Protein AF-B9XGR7-F1 (afdb_monomer_lite)

Structure (mmCIF, N/CA/C/O backbone):
data_AF-B9XGR7-F1
#
_entry.id   AF-B9XGR7-F1
#
loop_
_atom_site.group_PDB
_atom_site.id
_atom_site.type_symbol
_atom_site.label_atom_id
_atom_site.label_alt_id
_atom_site.label_comp_id
_atom_site.label_asym_id
_atom_site.label_entity_id
_atom_site.label_seq_id
_atom_site.pdbx_PDB_ins_code
_atom_site.Cartn_x
_atom_site.Cartn_y
_atom_site.Cartn_z
_atom_site.occupancy
_atom_site.B_iso_or_equiv
_atom_site.auth_seq_id
_atom_site.auth_comp_id
_atom_site.auth_asym_id
_atom_site.auth_atom_id
_atom_site.pdbx_PDB_model_num
ATOM 1 N N . MET A 1 1 ? 55.083 -79.638 -47.473 1.00 39.09 1 MET A N 1
ATOM 2 C CA . MET A 1 1 ? 56.146 -79.416 -46.470 1.00 39.09 1 MET A CA 1
ATOM 3 C C . MET A 1 1 ? 55.896 -78.074 -45.797 1.00 39.09 1 MET A C 1
ATOM 5 O O . MET A 1 1 ? 55.573 -77.135 -46.507 1.00 39.09 1 MET A O 1
ATOM 9 N N . ALA A 1 2 ? 56.057 -78.051 -44.471 1.00 40.41 2 ALA A N 1
ATOM 10 C CA . ALA A 1 2 ? 56.193 -76.898 -43.571 1.00 40.41 2 ALA A CA 1
ATOM 11 C C . ALA A 1 2 ? 54.986 -75.955 -43.343 1.00 40.41 2 ALA A C 1
ATOM 13 O O . ALA A 1 2 ? 54.809 -74.946 -44.017 1.00 40.41 2 ALA A O 1
ATOM 14 N N . SER A 1 3 ? 54.234 -76.262 -42.279 1.00 45.00 3 SER A N 1
ATOM 15 C CA . SER A 1 3 ? 53.589 -75.290 -41.372 1.00 45.00 3 SER A CA 1
ATOM 16 C C . SER A 1 3 ? 54.662 -74.476 -40.608 1.00 45.00 3 SER A C 1
ATOM 18 O O . SER A 1 3 ? 55.824 -74.898 -40.628 1.00 45.00 3 SER A O 1
ATOM 20 N N . PRO A 1 4 ? 54.327 -73.392 -39.864 1.00 53.34 4 PRO A N 1
ATOM 21 C CA . PRO A 1 4 ? 53.862 -73.601 -38.480 1.00 53.34 4 PRO A CA 1
ATOM 22 C C . PRO A 1 4 ? 52.916 -72.538 -37.851 1.00 53.34 4 PRO A C 1
ATOM 24 O O . PRO A 1 4 ? 52.943 -71.364 -38.191 1.00 53.34 4 PRO A O 1
ATOM 27 N N . PHE A 1 5 ? 52.188 -73.015 -36.826 1.00 40.53 5 PHE A N 1
ATOM 28 C CA . PHE A 1 5 ? 51.846 -72.366 -35.538 1.00 40.53 5 PHE A CA 1
ATOM 29 C C . PHE A 1 5 ? 50.818 -71.212 -35.516 1.00 40.53 5 PHE A C 1
ATOM 31 O O . PHE A 1 5 ? 51.057 -70.124 -36.014 1.00 40.53 5 PHE A O 1
ATOM 38 N N . LEU A 1 6 ? 49.589 -71.463 -35.036 1.00 41.00 6 LEU A N 1
ATOM 39 C CA . LEU A 1 6 ? 49.111 -71.494 -33.628 1.00 41.00 6 LEU A CA 1
ATOM 40 C C . LEU A 1 6 ? 48.742 -70.103 -33.080 1.00 41.00 6 LEU A C 1
ATOM 42 O O . LEU A 1 6 ? 49.620 -69.315 -32.757 1.00 41.00 6 LEU A O 1
ATOM 46 N N . LEU A 1 7 ? 47.440 -69.861 -32.878 1.00 40.22 7 LEU A N 1
ATOM 47 C CA . LEU A 1 7 ? 46.824 -69.694 -31.549 1.00 40.22 7 LEU A CA 1
ATOM 48 C C . LEU A 1 7 ? 45.314 -69.430 -31.688 1.00 40.22 7 LEU A C 1
ATOM 50 O O . LEU A 1 7 ? 44.873 -68.505 -32.363 1.00 40.22 7 LEU A O 1
ATOM 54 N N . ALA A 1 8 ? 44.527 -70.269 -31.022 1.00 43.78 8 ALA A N 1
ATOM 55 C CA . ALA A 1 8 ? 43.124 -70.032 -30.716 1.00 43.78 8 ALA A CA 1
ATOM 56 C C . ALA A 1 8 ? 43.006 -69.028 -29.557 1.00 43.78 8 ALA A C 1
ATOM 58 O O . ALA A 1 8 ? 43.778 -69.169 -28.613 1.00 43.78 8 ALA A O 1
ATOM 59 N N . ASN A 1 9 ? 42.049 -68.086 -29.592 1.00 46.31 9 ASN A N 1
ATOM 60 C CA . ASN A 1 9 ? 41.043 -67.847 -28.530 1.00 46.31 9 ASN A CA 1
ATOM 61 C C . ASN A 1 9 ? 40.060 -66.699 -28.905 1.00 46.31 9 ASN A C 1
ATOM 63 O O . ASN A 1 9 ? 40.242 -66.097 -29.962 1.00 46.31 9 ASN A O 1
ATOM 67 N N . PRO A 1 10 ? 38.967 -66.429 -28.152 1.00 51.94 10 PRO A N 1
ATOM 68 C CA . PRO A 1 10 ? 37.614 -66.448 -28.697 1.00 51.94 10 PRO A CA 1
ATOM 69 C C . PRO A 1 10 ? 36.898 -65.098 -28.483 1.00 51.94 10 PRO A C 1
ATOM 71 O O . PRO A 1 10 ? 37.441 -64.154 -27.919 1.00 51.94 10 PRO A O 1
ATOM 74 N N . GLY A 1 11 ? 35.630 -65.007 -28.877 1.00 44.56 11 GLY A N 1
ATOM 75 C CA . GLY A 1 11 ? 34.770 -63.914 -28.420 1.00 44.56 11 GLY A CA 1
ATOM 76 C C . GLY A 1 11 ? 34.947 -62.621 -29.208 1.00 44.56 11 GLY A C 1
ATOM 77 O O . GLY A 1 11 ? 35.417 -61.610 -28.693 1.00 44.56 11 GLY A O 1
ATOM 78 N N . GLY A 1 12 ? 34.462 -62.627 -30.450 1.00 41.44 12 GLY A N 1
ATOM 79 C CA . GLY A 1 12 ? 34.038 -61.393 -31.097 1.00 41.44 12 GLY A CA 1
ATOM 80 C C . GLY A 1 12 ? 32.864 -60.802 -30.316 1.00 41.44 12 GLY A C 1
ATOM 81 O O . GLY A 1 12 ? 31.710 -61.108 -30.603 1.00 41.44 12 GLY A O 1
ATOM 82 N N . PHE A 1 13 ? 33.156 -59.976 -29.311 1.00 46.62 13 PHE A N 1
ATOM 83 C CA . PHE A 1 13 ? 32.198 -59.019 -28.778 1.00 46.62 13 PHE A CA 1
ATOM 84 C C . PHE A 1 13 ? 31.836 -58.081 -29.926 1.00 46.62 13 PHE A C 1
ATOM 86 O O . PHE A 1 13 ? 32.610 -57.201 -30.304 1.00 46.62 13 PHE A O 1
ATOM 93 N N . GLY A 1 14 ? 30.659 -58.302 -30.508 1.00 43.44 14 GLY A N 1
ATOM 94 C CA . GLY A 1 14 ? 30.020 -57.320 -31.362 1.00 43.44 14 GLY A CA 1
ATOM 95 C C . GLY A 1 14 ? 29.877 -56.032 -30.564 1.00 43.44 14 GLY A C 1
ATOM 96 O O . GLY A 1 14 ? 29.046 -55.934 -29.664 1.00 43.44 14 GLY A O 1
ATOM 97 N N . ILE A 1 15 ? 30.712 -55.050 -30.883 1.00 51.91 15 ILE A N 1
ATOM 98 C CA . ILE A 1 15 ? 30.483 -53.653 -30.541 1.00 51.91 15 ILE A CA 1
ATOM 99 C C . ILE A 1 15 ? 29.164 -53.281 -31.213 1.00 51.91 15 ILE A C 1
ATOM 101 O O . ILE A 1 15 ? 29.122 -52.979 -32.402 1.00 51.91 15 ILE A O 1
ATOM 105 N N . VAL A 1 16 ? 28.067 -53.383 -30.461 1.00 51.12 16 VAL A N 1
ATOM 106 C CA . VAL A 1 16 ? 26.786 -52.783 -30.825 1.00 51.12 16 VAL A CA 1
ATOM 107 C C . VAL A 1 16 ? 27.080 -51.296 -30.993 1.00 51.12 16 VAL A C 1
ATOM 109 O O . VAL A 1 16 ? 27.435 -50.651 -30.001 1.00 51.12 16 VAL A O 1
ATOM 112 N N . PRO A 1 17 ? 26.985 -50.714 -32.201 1.00 45.72 17 PRO A N 1
ATOM 113 C CA . PRO A 1 17 ? 27.062 -49.275 -32.301 1.00 45.72 17 PRO A CA 1
ATOM 114 C C . PRO A 1 17 ? 25.847 -48.746 -31.544 1.00 45.72 17 PRO A C 1
ATOM 116 O O . PRO A 1 17 ? 24.702 -48.973 -31.946 1.00 45.72 17 PRO A O 1
ATOM 119 N N . LEU A 1 18 ? 26.091 -48.066 -30.421 1.00 47.09 18 LEU A N 1
ATOM 120 C CA . LEU A 1 18 ? 25.118 -47.164 -29.826 1.00 47.09 18 LEU A CA 1
ATOM 121 C C . LEU A 1 18 ? 24.782 -46.158 -30.919 1.00 47.09 18 LEU A C 1
ATOM 123 O O . LEU A 1 18 ? 25.508 -45.196 -31.158 1.00 47.09 18 LEU A O 1
ATOM 127 N N . LYS A 1 19 ? 23.695 -46.450 -31.634 1.00 44.38 19 LYS A N 1
ATOM 128 C CA . LYS A 1 19 ? 23.042 -45.562 -32.576 1.00 44.38 19 LYS A CA 1
ATOM 129 C C . LYS A 1 19 ? 22.582 -44.381 -31.737 1.00 44.38 19 LYS A C 1
ATOM 131 O O . LYS A 1 19 ? 21.474 -44.374 -31.207 1.00 44.38 19 LYS A O 1
ATOM 136 N N . THR A 1 20 ? 23.467 -43.408 -31.554 1.00 57.38 20 THR A N 1
ATOM 137 C CA . THR A 1 20 ? 23.119 -42.083 -31.070 1.00 57.38 20 THR A CA 1
ATOM 138 C C . THR A 1 20 ? 22.183 -41.522 -32.123 1.00 57.38 20 THR A C 1
ATOM 140 O O . THR A 1 20 ? 22.591 -40.996 -33.154 1.00 57.38 20 THR A O 1
ATOM 143 N N . GLY A 1 21 ? 20.890 -41.771 -31.910 1.00 54.69 21 GLY A N 1
ATOM 144 C CA . GLY A 1 21 ? 19.801 -41.280 -32.728 1.00 54.69 21 GLY A CA 1
ATOM 145 C C . GLY A 1 21 ? 19.797 -39.766 -32.649 1.00 54.69 21 GLY A C 1
ATOM 146 O O . GLY A 1 21 ? 19.067 -39.178 -31.853 1.00 54.69 21 GLY A O 1
ATOM 147 N N . MET A 1 22 ? 20.648 -39.138 -33.458 1.00 53.62 22 MET A N 1
ATOM 148 C CA . MET A 1 22 ? 20.582 -37.726 -33.762 1.00 53.62 22 MET A CA 1
ATOM 149 C C . MET A 1 22 ? 19.220 -37.491 -34.401 1.00 53.62 22 MET A C 1
ATOM 151 O O . MET A 1 22 ? 18.966 -37.829 -35.557 1.00 53.62 22 MET A O 1
ATOM 155 N N . LYS A 1 23 ? 18.317 -36.981 -33.562 1.00 57.12 23 LYS A N 1
ATOM 156 C CA . LYS A 1 23 ? 16.977 -36.530 -33.911 1.00 57.12 23 LYS A CA 1
ATOM 157 C C . LYS A 1 23 ? 17.094 -35.670 -35.167 1.00 57.12 23 LYS A C 1
ATOM 159 O O . LYS A 1 23 ? 17.926 -34.767 -35.212 1.00 57.12 23 LYS A O 1
ATOM 164 N N . SER A 1 24 ? 16.295 -35.995 -36.185 1.00 64.81 24 SER A N 1
ATOM 165 C CA . SER A 1 24 ? 16.299 -35.300 -37.478 1.00 64.81 24 SER A CA 1
ATOM 166 C C . SER A 1 24 ? 16.355 -33.770 -37.297 1.00 64.81 24 SER A C 1
ATOM 168 O O . SER A 1 24 ? 15.757 -33.255 -36.348 1.00 64.81 24 SER A O 1
ATOM 170 N N . PRO A 1 25 ? 17.008 -33.008 -38.193 1.00 68.75 25 PRO A N 1
ATOM 171 C CA . PRO A 1 25 ? 17.104 -31.544 -38.075 1.00 68.75 25 PRO A CA 1
ATOM 172 C C . PRO A 1 25 ? 15.725 -30.860 -37.975 1.00 68.75 25 PRO A C 1
ATOM 174 O O . PRO A 1 25 ? 15.585 -29.784 -37.394 1.00 68.75 25 PRO A O 1
ATOM 177 N N . ARG A 1 26 ? 14.675 -31.533 -38.461 1.00 75.12 26 ARG A N 1
ATOM 178 C CA . ARG A 1 26 ? 13.265 -31.146 -38.312 1.00 75.12 26 ARG A CA 1
ATOM 179 C C . ARG A 1 26 ? 12.769 -31.234 -36.862 1.00 75.12 26 ARG A C 1
ATOM 181 O O . ARG A 1 26 ? 12.059 -30.354 -36.402 1.00 75.12 26 ARG A O 1
ATOM 188 N N . ALA A 1 27 ? 13.170 -32.256 -36.111 1.00 77.06 27 ALA A N 1
ATOM 189 C CA . ALA A 1 27 ? 12.809 -32.385 -34.699 1.00 77.06 27 ALA A CA 1
ATOM 190 C C . ALA A 1 27 ? 13.500 -31.326 -33.821 1.00 77.06 27 ALA A C 1
ATOM 192 O O . ALA A 1 27 ? 12.898 -30.829 -32.872 1.00 77.06 27 ALA A O 1
ATOM 193 N N . ILE A 1 28 ? 14.743 -30.953 -34.152 1.00 83.94 28 ILE A N 1
ATOM 194 C CA . ILE A 1 28 ? 15.483 -29.898 -33.441 1.00 83.94 28 ILE A CA 1
ATOM 195 C C . ILE A 1 28 ? 14.852 -28.527 -33.707 1.00 83.94 28 ILE A C 1
ATOM 197 O O . ILE A 1 28 ? 14.631 -27.765 -32.770 1.00 83.94 28 ILE A O 1
ATOM 201 N N . THR A 1 29 ? 14.512 -28.232 -34.965 1.00 87.06 29 THR A N 1
ATOM 202 C CA . THR A 1 29 ? 13.844 -26.972 -35.333 1.00 87.06 29 THR A CA 1
ATOM 203 C C . THR A 1 29 ? 12.481 -26.847 -34.665 1.00 87.06 29 THR A C 1
ATOM 205 O O . THR A 1 29 ? 12.251 -25.844 -34.002 1.00 87.06 29 THR A O 1
ATOM 208 N N . ILE A 1 30 ? 11.635 -27.884 -34.713 1.00 90.06 30 ILE A N 1
ATOM 209 C CA . ILE A 1 30 ? 10.332 -27.886 -34.023 1.00 90.06 30 ILE A CA 1
ATOM 210 C C . ILE A 1 30 ? 10.498 -27.636 -32.516 1.00 90.06 30 ILE A C 1
ATOM 212 O O . ILE A 1 30 ? 9.799 -26.795 -31.953 1.00 90.06 30 ILE A O 1
ATOM 216 N N . ALA A 1 31 ? 11.442 -28.315 -31.854 1.00 88.56 31 ALA A N 1
ATOM 217 C CA . ALA A 1 31 ? 11.687 -28.117 -30.425 1.00 88.56 31 ALA A CA 1
ATOM 218 C C . ALA A 1 31 ? 12.157 -26.687 -30.102 1.00 88.56 31 ALA A C 1
ATOM 220 O O . ALA A 1 31 ? 11.676 -26.085 -29.144 1.00 88.56 31 ALA A O 1
ATOM 221 N N . ALA A 1 32 ? 13.050 -26.118 -30.917 1.00 90.00 32 ALA A N 1
ATOM 222 C CA . ALA A 1 32 ? 13.515 -24.743 -30.755 1.00 90.00 32 ALA A CA 1
ATOM 223 C C . ALA A 1 32 ? 12.384 -23.723 -30.966 1.00 90.00 32 ALA A C 1
ATOM 225 O O . ALA A 1 32 ? 12.271 -22.772 -30.196 1.00 90.00 32 ALA A O 1
ATOM 226 N N . THR A 1 33 ? 11.510 -23.936 -31.956 1.00 92.62 33 THR A N 1
ATOM 227 C CA . THR A 1 33 ? 10.349 -23.066 -32.193 1.00 92.62 33 THR A CA 1
ATOM 228 C C . THR A 1 33 ? 9.353 -23.141 -31.041 1.00 92.62 33 THR A C 1
ATOM 230 O O . THR A 1 33 ? 8.857 -22.107 -30.611 1.00 92.62 33 THR A O 1
ATOM 233 N N . LEU A 1 34 ? 9.091 -24.331 -30.492 1.00 94.50 34 LEU A N 1
ATOM 234 C CA . LEU A 1 34 ? 8.207 -24.491 -29.333 1.00 94.50 34 LEU A CA 1
ATOM 235 C C . LEU A 1 34 ? 8.785 -23.846 -28.069 1.00 94.50 34 LEU A C 1
ATOM 237 O O . LEU A 1 34 ? 8.045 -23.210 -27.325 1.00 94.50 34 LEU A O 1
ATOM 241 N N . LEU A 1 35 ? 10.098 -23.949 -27.843 1.00 93.38 35 LEU A N 1
ATOM 242 C CA . LEU A 1 35 ? 10.768 -23.243 -26.746 1.00 93.38 35 LEU A CA 1
ATOM 243 C C . LEU A 1 35 ? 10.718 -21.727 -26.935 1.00 93.38 35 LEU A C 1
ATOM 245 O O . LEU A 1 35 ? 10.438 -21.011 -25.979 1.00 93.38 35 LEU A O 1
ATOM 249 N N . PHE A 1 36 ? 10.944 -21.236 -28.155 1.00 94.12 36 PHE A N 1
ATOM 250 C CA . PHE A 1 36 ? 10.843 -19.814 -28.466 1.00 94.12 36 PHE A CA 1
ATOM 251 C C . PHE A 1 36 ? 9.414 -19.302 -28.288 1.00 94.12 36 PHE A C 1
ATOM 253 O O . PHE A 1 36 ? 9.220 -18.297 -27.621 1.00 94.12 36 PHE A O 1
ATOM 260 N N . LEU A 1 37 ? 8.409 -20.003 -28.817 1.00 93.88 37 LEU A N 1
ATOM 261 C CA . LEU A 1 37 ? 6.999 -19.654 -28.642 1.00 93.88 37 LEU A CA 1
ATOM 262 C C . LEU A 1 37 ? 6.581 -19.732 -27.175 1.00 93.88 37 LEU A C 1
ATOM 264 O O . LEU A 1 37 ? 5.871 -18.850 -26.714 1.00 93.88 37 LEU A O 1
ATOM 268 N N . GLY A 1 38 ? 7.053 -20.730 -26.427 1.00 89.12 38 GLY A N 1
ATOM 269 C CA . GLY A 1 38 ? 6.828 -20.833 -24.987 1.00 89.12 38 GLY A CA 1
ATOM 270 C C . GLY A 1 38 ? 7.460 -19.670 -24.224 1.00 89.12 38 GLY A C 1
ATOM 271 O O . GLY A 1 38 ? 6.801 -19.054 -23.394 1.00 89.12 38 GLY A O 1
ATOM 272 N N . PHE A 1 39 ? 8.703 -19.310 -24.547 1.00 84.94 39 PHE A N 1
ATOM 273 C CA . PHE A 1 39 ? 9.397 -18.155 -23.975 1.00 84.94 39 PHE A CA 1
ATOM 274 C C . PHE A 1 39 ? 8.735 -16.827 -24.363 1.00 84.94 39 PHE A C 1
ATOM 276 O O . PHE A 1 39 ? 8.602 -15.940 -23.528 1.00 84.94 39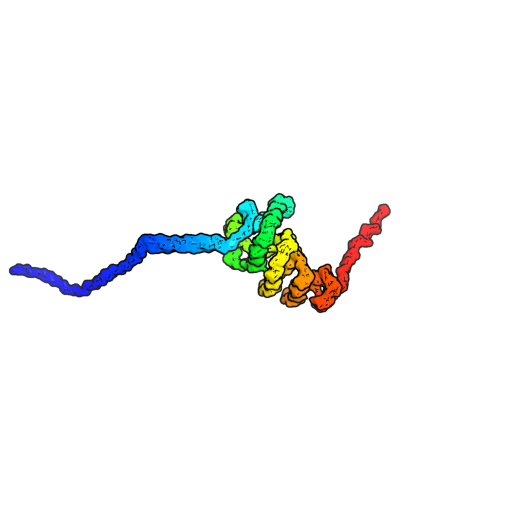 PHE A O 1
ATOM 283 N N . PHE A 1 40 ? 8.288 -16.692 -25.609 1.00 83.00 40 PHE A N 1
ATOM 284 C CA . PHE A 1 40 ? 7.656 -15.492 -26.148 1.00 83.00 40 PHE A CA 1
ATOM 285 C C . PHE A 1 40 ? 6.240 -15.303 -25.599 1.00 83.00 40 PHE A C 1
ATOM 287 O O . PHE A 1 40 ? 5.899 -14.217 -25.141 1.00 83.00 40 PHE A O 1
ATOM 294 N N . ALA A 1 41 ? 5.444 -16.374 -25.551 1.00 79.81 41 ALA A N 1
ATOM 295 C CA . ALA A 1 41 ? 4.156 -16.388 -24.872 1.00 79.81 41 ALA A CA 1
ATOM 296 C C . ALA A 1 41 ? 4.346 -16.043 -23.396 1.00 79.81 41 ALA A C 1
ATOM 298 O O . ALA A 1 41 ? 3.709 -15.117 -22.916 1.00 79.81 41 ALA A O 1
ATOM 299 N N . PHE A 1 42 ? 5.298 -16.684 -22.711 1.00 74.69 42 PHE A N 1
ATOM 300 C CA . PHE A 1 42 ? 5.646 -16.355 -21.333 1.00 74.69 42 PHE A CA 1
ATOM 301 C C . PHE A 1 42 ? 6.027 -14.880 -21.164 1.00 74.69 42 PHE A C 1
ATOM 303 O O . PHE A 1 42 ? 5.537 -14.241 -20.239 1.00 74.69 42 PHE A O 1
ATOM 310 N N . TYR A 1 43 ? 6.840 -14.325 -22.066 1.00 74.12 43 TYR A N 1
ATOM 311 C CA . TYR A 1 43 ? 7.263 -12.924 -22.058 1.00 74.12 43 TYR A CA 1
ATOM 312 C C . TYR A 1 43 ? 6.092 -11.944 -22.242 1.00 74.12 43 TYR A C 1
ATOM 314 O O . TYR A 1 43 ? 6.051 -10.926 -21.556 1.00 74.12 43 TYR A O 1
ATOM 322 N N . ILE A 1 44 ? 5.123 -12.259 -23.110 1.00 70.12 44 ILE A N 1
ATOM 323 C CA . ILE A 1 44 ? 3.938 -11.419 -23.365 1.00 70.12 44 ILE A CA 1
ATOM 324 C C . ILE A 1 44 ? 2.878 -11.581 -22.269 1.00 70.12 44 ILE A C 1
ATOM 326 O O . ILE A 1 44 ? 2.218 -10.615 -21.903 1.00 70.12 44 ILE A O 1
ATOM 330 N N . THR A 1 45 ? 2.709 -12.786 -21.721 1.00 60.72 45 THR A N 1
ATOM 331 C CA . THR A 1 45 ? 1.735 -13.049 -20.651 1.00 60.72 45 THR A CA 1
ATOM 332 C C . THR A 1 45 ? 2.255 -12.670 -19.269 1.00 60.72 45 THR A C 1
ATOM 334 O O . THR A 1 45 ? 1.474 -12.625 -18.318 1.00 60.72 45 THR A O 1
ATOM 337 N N . ARG A 1 46 ? 3.564 -12.409 -19.113 1.00 59.25 46 ARG A N 1
ATOM 338 C CA . ARG A 1 46 ? 4.094 -11.848 -17.868 1.00 59.25 46 ARG A CA 1
ATOM 339 C C . ARG A 1 46 ? 3.447 -10.474 -17.671 1.00 59.25 46 ARG A C 1
ATOM 341 O O . ARG A 1 46 ? 3.584 -9.634 -18.555 1.00 59.25 46 ARG A O 1
ATOM 348 N N . PRO A 1 47 ? 2.780 -10.217 -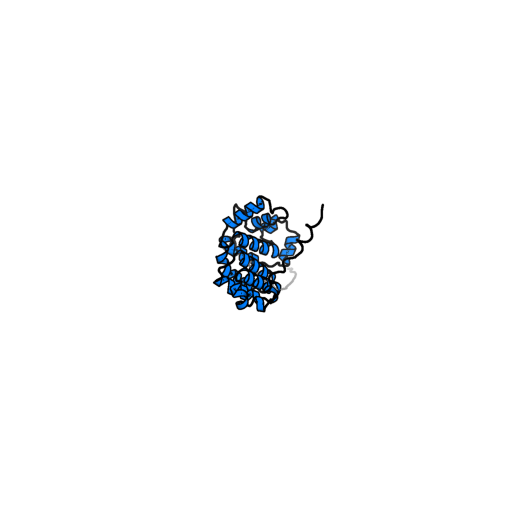16.532 1.00 56.62 47 PRO A N 1
ATOM 349 C CA . PRO A 1 47 ? 2.217 -8.905 -16.252 1.00 56.62 47 PRO A CA 1
ATOM 350 C C . PRO A 1 47 ? 3.362 -7.893 -16.216 1.00 56.62 47 PRO A C 1
ATOM 352 O O . PRO A 1 47 ? 4.137 -7.860 -15.258 1.00 56.62 47 PRO A O 1
ATOM 355 N N . GLN A 1 48 ? 3.509 -7.137 -17.303 1.00 66.94 48 GLN A N 1
ATOM 356 C CA . GLN A 1 48 ? 4.490 -6.072 -17.399 1.00 66.94 48 GLN A CA 1
ATOM 357 C C . GLN A 1 48 ? 4.082 -4.971 -16.430 1.00 66.94 48 GLN A C 1
ATOM 359 O O . GLN A 1 48 ? 2.903 -4.625 -16.325 1.00 66.94 48 GLN A O 1
ATOM 364 N N . GLU A 1 49 ? 5.058 -4.444 -15.696 1.00 80.94 49 GLU A N 1
ATOM 365 C CA . GLU A 1 49 ? 4.810 -3.274 -14.870 1.00 80.94 49 GLU A CA 1
ATOM 366 C C . GLU A 1 49 ? 4.240 -2.142 -15.729 1.00 80.94 49 GLU A C 1
ATOM 368 O O . GLU A 1 49 ? 4.755 -1.892 -16.825 1.00 80.94 49 GLU A O 1
ATOM 373 N N . PRO A 1 50 ? 3.219 -1.426 -15.231 1.00 86.06 50 PRO A N 1
ATOM 374 C CA . PRO A 1 50 ? 2.733 -0.226 -15.879 1.00 86.06 50 PRO A CA 1
ATOM 375 C C . PRO A 1 50 ? 3.891 0.730 -16.154 1.00 86.06 50 PRO A C 1
ATOM 377 O O . PRO A 1 50 ? 4.775 0.931 -15.313 1.00 86.06 50 PRO A O 1
ATOM 380 N N . SER A 1 51 ? 3.900 1.302 -17.352 1.00 87.00 51 SER A N 1
ATOM 381 C CA . SER A 1 51 ? 4.963 2.190 -17.799 1.00 87.00 51 SER A CA 1
ATOM 382 C C . SER A 1 51 ? 4.390 3.492 -18.330 1.00 87.00 51 SER A C 1
ATOM 384 O O . SER A 1 51 ? 3.282 3.546 -18.859 1.00 87.00 51 SER A O 1
ATOM 386 N N . TYR A 1 52 ? 5.166 4.557 -18.176 1.00 87.00 52 TYR A N 1
ATOM 387 C CA . TYR A 1 52 ? 4.835 5.882 -18.673 1.00 87.00 52 TYR A CA 1
ATOM 388 C C . TYR A 1 52 ? 6.096 6.526 -19.242 1.00 87.00 52 TYR A C 1
ATOM 390 O O . TYR A 1 52 ? 7.151 6.509 -18.602 1.00 87.00 52 TYR A O 1
ATOM 398 N N . LYS A 1 53 ? 6.003 7.057 -20.469 1.00 86.31 53 LYS A N 1
ATOM 399 C CA . LYS A 1 53 ? 7.133 7.629 -21.230 1.00 86.31 53 LYS A CA 1
ATOM 400 C C . LYS A 1 53 ? 8.368 6.708 -21.288 1.00 86.31 53 LYS A C 1
ATOM 402 O O . LYS A 1 53 ? 9.500 7.159 -21.138 1.00 86.31 53 LYS A O 1
ATOM 407 N N . GLY A 1 54 ? 8.143 5.405 -21.478 1.00 83.81 54 GLY A N 1
ATOM 408 C CA . GLY A 1 54 ? 9.210 4.405 -21.620 1.00 83.81 54 GLY A CA 1
ATOM 409 C C . GLY A 1 54 ? 9.934 4.032 -20.321 1.00 83.81 54 GLY A C 1
ATOM 410 O O . GLY A 1 54 ? 10.911 3.290 -20.373 1.00 83.81 54 GLY A O 1
ATOM 411 N N . ARG A 1 55 ? 9.469 4.520 -19.163 1.00 85.38 55 ARG A N 1
ATOM 412 C CA . ARG A 1 55 ? 9.964 4.123 -17.837 1.00 85.38 55 ARG A CA 1
ATOM 413 C C . ARG A 1 55 ? 8.898 3.347 -17.074 1.00 85.38 55 ARG A C 1
ATOM 415 O O . ARG A 1 55 ? 7.718 3.696 -17.147 1.00 85.38 55 ARG A O 1
ATOM 422 N N . THR A 1 56 ? 9.303 2.312 -16.341 1.00 88.81 56 THR A N 1
ATOM 423 C CA . THR A 1 56 ? 8.379 1.539 -15.497 1.00 88.81 56 THR A CA 1
ATOM 424 C C . THR A 1 56 ? 7.989 2.321 -14.247 1.00 88.81 56 THR A C 1
ATOM 426 O O . THR A 1 56 ? 8.684 3.244 -13.815 1.00 88.81 56 THR A O 1
ATOM 429 N N . MET A 1 57 ? 6.884 1.918 -13.630 1.00 87.31 57 MET A N 1
ATOM 430 C CA . MET A 1 57 ? 6.438 2.439 -12.343 1.00 87.31 57 MET A CA 1
ATOM 431 C C . MET A 1 57 ? 7.530 2.352 -11.264 1.00 87.31 57 MET A C 1
ATOM 433 O O . MET A 1 57 ? 7.765 3.334 -10.563 1.00 87.31 57 MET A O 1
ATOM 437 N N . ALA A 1 58 ? 8.260 1.230 -11.173 1.00 87.19 58 ALA A N 1
ATOM 438 C CA . ALA A 1 58 ? 9.383 1.093 -10.239 1.00 87.19 58 ALA A CA 1
ATOM 439 C C . ALA A 1 58 ? 10.482 2.141 -10.484 1.00 87.19 58 ALA A C 1
ATOM 441 O O . ALA A 1 58 ? 11.065 2.680 -9.545 1.00 87.19 58 ALA A O 1
ATOM 442 N N . GLN A 1 59 ? 10.766 2.466 -11.748 1.00 88.00 59 GLN A N 1
ATOM 443 C CA . GLN A 1 59 ? 11.772 3.469 -12.096 1.00 88.00 59 GLN A CA 1
ATOM 444 C C . GLN A 1 59 ? 11.335 4.884 -11.708 1.00 88.00 59 GLN A C 1
ATOM 446 O O . GLN A 1 59 ? 12.152 5.628 -11.162 1.00 88.00 59 GLN A O 1
ATOM 451 N N . TRP A 1 60 ? 10.069 5.242 -11.951 1.00 90.19 60 TRP A N 1
ATOM 452 C CA . TRP A 1 60 ? 9.503 6.522 -11.514 1.00 90.19 60 TRP A CA 1
ATOM 453 C C . TRP A 1 60 ? 9.527 6.648 -9.988 1.00 90.19 60 TRP A C 1
ATOM 455 O O . TRP A 1 60 ? 10.120 7.581 -9.453 1.00 90.19 60 TRP A O 1
ATOM 465 N N . LEU A 1 61 ? 9.000 5.659 -9.267 1.00 87.31 61 LEU A N 1
ATOM 466 C CA . LEU A 1 61 ? 8.928 5.707 -7.802 1.00 87.31 61 LEU A CA 1
ATOM 467 C C . LEU A 1 61 ? 10.307 5.663 -7.142 1.00 87.31 61 LEU A C 1
ATOM 469 O O . LEU A 1 61 ? 10.560 6.374 -6.170 1.00 87.31 61 LEU A O 1
ATOM 473 N N . SER A 1 62 ? 11.249 4.907 -7.709 1.00 86.19 62 SER A N 1
ATOM 474 C CA . SER A 1 62 ? 12.629 4.936 -7.236 1.00 86.19 62 SER A CA 1
ATOM 475 C C . SER A 1 62 ? 13.264 6.316 -7.420 1.00 86.19 62 SER A C 1
ATOM 477 O O . SER A 1 62 ? 14.012 6.755 -6.550 1.00 86.19 62 SER A O 1
ATOM 479 N N . ALA A 1 63 ? 13.010 7.004 -8.538 1.00 83.12 63 ALA A N 1
ATOM 480 C CA . ALA A 1 63 ? 13.537 8.349 -8.765 1.00 83.12 63 ALA A CA 1
ATOM 481 C C . ALA A 1 63 ? 12.936 9.372 -7.787 1.00 83.12 63 ALA A C 1
ATOM 483 O O . ALA A 1 63 ? 13.681 10.192 -7.247 1.00 83.12 63 ALA A O 1
ATOM 484 N N . ALA A 1 64 ? 11.635 9.273 -7.502 1.00 81.69 64 ALA A N 1
ATOM 485 C CA . ALA A 1 64 ? 10.951 10.114 -6.524 1.00 81.69 64 ALA A CA 1
ATOM 486 C C . ALA A 1 64 ? 11.528 9.955 -5.110 1.00 81.69 64 ALA A C 1
ATOM 488 O O . ALA A 1 64 ? 11.804 10.950 -4.446 1.00 81.69 64 ALA A O 1
ATOM 489 N N . ASN A 1 65 ? 11.786 8.717 -4.677 1.00 76.88 65 ASN A N 1
ATOM 490 C CA . ASN A 1 65 ? 12.197 8.427 -3.303 1.00 76.88 65 ASN A CA 1
ATOM 491 C C . ASN A 1 65 ? 13.706 8.598 -3.027 1.00 76.88 65 ASN A C 1
ATOM 493 O O . ASN A 1 65 ? 14.290 7.946 -2.161 1.00 76.88 65 ASN A O 1
ATOM 497 N N . ARG A 1 66 ? 14.404 9.425 -3.812 1.00 77.62 66 ARG A N 1
ATOM 498 C CA . ARG A 1 66 ? 15.816 9.725 -3.539 1.00 77.62 66 ARG A CA 1
ATOM 499 C C . ARG A 1 66 ? 15.916 10.788 -2.442 1.00 77.62 66 ARG A C 1
ATOM 501 O O . ARG A 1 66 ? 15.202 11.790 -2.517 1.00 77.62 66 ARG A O 1
ATOM 508 N N . PRO A 1 67 ? 16.841 10.646 -1.477 1.00 69.81 67 PRO A N 1
ATOM 509 C CA . PRO A 1 67 ? 17.129 11.719 -0.532 1.00 69.81 67 PRO A CA 1
ATOM 510 C C . PRO A 1 67 ? 17.436 13.027 -1.276 1.00 69.81 67 PRO A C 1
ATOM 512 O O . PRO A 1 67 ? 18.259 13.037 -2.189 1.00 69.81 67 PRO A O 1
ATOM 515 N N . GLY A 1 68 ? 16.745 14.112 -0.916 1.00 70.81 68 GLY A N 1
ATOM 516 C CA . GLY A 1 68 ? 16.889 15.426 -1.557 1.00 70.81 68 GLY A CA 1
ATOM 517 C C . GLY A 1 68 ? 16.043 15.655 -2.818 1.00 70.81 68 GLY A C 1
ATOM 518 O O . GLY A 1 68 ? 16.002 16.779 -3.308 1.00 70.81 68 GLY A O 1
ATOM 519 N N . ASN A 1 69 ? 15.316 14.647 -3.322 1.00 74.81 69 ASN A N 1
ATOM 520 C CA . ASN A 1 69 ? 14.454 14.805 -4.503 1.00 74.81 69 ASN A CA 1
ATOM 521 C C . ASN A 1 69 ? 13.040 15.325 -4.195 1.00 74.81 69 ASN A C 1
ATOM 523 O O . ASN A 1 69 ? 12.293 15.586 -5.129 1.00 74.81 69 ASN A O 1
ATOM 527 N N . ALA A 1 70 ? 12.663 15.534 -2.930 1.00 66.69 70 ALA A N 1
ATOM 528 C CA . ALA A 1 70 ? 11.304 15.954 -2.565 1.00 66.69 70 ALA A CA 1
ATOM 529 C C . ALA A 1 70 ? 10.848 17.264 -3.248 1.00 66.69 70 ALA A C 1
ATOM 531 O O . ALA A 1 70 ? 9.669 17.416 -3.555 1.00 66.69 70 ALA A O 1
ATOM 532 N N . GLN A 1 71 ? 11.768 18.200 -3.523 1.00 71.00 71 GLN A N 1
ATOM 533 C CA . GLN A 1 71 ? 11.479 19.431 -4.277 1.00 71.00 71 GLN A CA 1
ATOM 534 C C . GLN A 1 71 ? 11.920 19.374 -5.749 1.00 71.00 71 GLN A C 1
ATOM 536 O O . GLN A 1 71 ? 11.830 20.377 -6.458 1.00 71.00 71 GLN A O 1
ATOM 541 N N . SER A 1 72 ? 12.420 18.233 -6.230 1.00 77.81 72 SER A N 1
ATOM 542 C CA . SER A 1 72 ? 12.929 18.122 -7.594 1.00 77.81 72 SER A CA 1
ATOM 543 C C . SER A 1 72 ? 11.800 17.943 -8.611 1.00 77.81 72 SER A C 1
ATOM 545 O O . SER A 1 72 ? 10.714 17.433 -8.316 1.00 77.81 72 SER A O 1
ATOM 547 N N . ASN A 1 73 ? 12.078 18.333 -9.857 1.00 82.38 73 ASN A N 1
ATOM 548 C CA . ASN A 1 73 ? 11.174 18.061 -10.973 1.00 82.38 73 ASN A CA 1
ATOM 549 C C . ASN A 1 73 ? 10.958 16.548 -11.162 1.00 82.38 73 ASN A C 1
ATOM 551 O O . ASN A 1 73 ? 9.871 16.147 -11.558 1.00 82.38 73 ASN A O 1
ATOM 555 N N . GLU A 1 74 ? 11.934 15.704 -10.797 1.00 80.81 74 GLU A N 1
ATOM 556 C CA . GLU A 1 74 ? 11.809 14.245 -10.912 1.00 80.81 74 GLU A CA 1
ATOM 557 C C . GLU A 1 74 ? 10.715 13.676 -10.003 1.00 80.81 74 GLU A C 1
ATOM 559 O O . GLU A 1 74 ? 9.989 12.772 -10.420 1.00 80.81 74 GLU A O 1
ATOM 564 N N . TYR A 1 75 ? 10.565 14.198 -8.779 1.00 81.88 75 TYR A N 1
ATOM 565 C CA . TYR A 1 75 ? 9.472 13.793 -7.894 1.00 81.88 75 TYR A CA 1
ATOM 566 C C . TYR A 1 75 ? 8.125 14.153 -8.520 1.00 81.88 75 TYR A C 1
ATOM 568 O O . TYR A 1 75 ? 7.266 13.290 -8.684 1.00 81.88 75 TYR A O 1
ATOM 576 N N . ARG A 1 76 ? 7.972 15.405 -8.969 1.00 83.50 76 ARG A N 1
ATOM 577 C CA . ARG A 1 76 ? 6.740 15.886 -9.616 1.00 83.50 76 ARG A CA 1
ATOM 578 C C . ARG A 1 76 ? 6.392 15.071 -10.863 1.00 83.50 76 ARG A C 1
ATOM 580 O O . ARG A 1 76 ? 5.243 14.662 -11.013 1.00 83.50 76 ARG A O 1
ATOM 587 N N . ASP A 1 77 ? 7.375 14.793 -11.716 1.00 88.38 77 ASP A N 1
ATOM 588 C CA . ASP A 1 77 ? 7.208 13.978 -12.923 1.00 88.38 77 ASP A CA 1
ATOM 589 C C . ASP A 1 77 ? 6.791 12.543 -12.591 1.00 88.38 77 ASP A C 1
ATOM 591 O O . ASP A 1 77 ? 5.979 11.951 -13.303 1.00 88.38 77 ASP A O 1
ATOM 595 N N . SER A 1 78 ? 7.303 11.997 -11.486 1.00 86.62 78 SER A N 1
ATOM 596 C CA . SER A 1 78 ? 6.916 10.673 -11.008 1.00 86.62 78 SER A CA 1
ATOM 597 C C . SER A 1 78 ? 5.453 10.651 -10.576 1.00 86.62 78 SER A C 1
ATOM 599 O O . SER A 1 78 ? 4.724 9.771 -11.015 1.00 86.62 78 SER A O 1
ATOM 601 N N . MET A 1 79 ? 4.979 11.645 -9.819 1.00 84.38 79 MET A N 1
ATOM 602 C CA . MET A 1 79 ? 3.560 11.723 -9.430 1.00 84.38 79 MET A CA 1
ATOM 603 C C . MET A 1 79 ? 2.647 11.896 -10.656 1.00 84.38 79 MET A C 1
ATOM 605 O O . MET A 1 79 ? 1.587 11.278 -10.748 1.00 84.38 79 MET A O 1
ATOM 609 N N . VAL A 1 80 ? 3.082 12.668 -11.662 1.00 89.75 80 VAL A N 1
ATOM 610 C CA . VAL A 1 80 ? 2.376 12.759 -12.955 1.00 89.75 80 VAL A CA 1
ATOM 611 C C . VAL A 1 80 ? 2.315 11.396 -13.644 1.00 89.75 80 VAL A C 1
ATOM 613 O O . VAL A 1 80 ? 1.272 11.042 -14.188 1.00 89.75 80 VAL A O 1
ATOM 616 N N . ALA A 1 81 ? 3.398 10.617 -13.611 1.00 90.94 81 ALA A N 1
ATOM 617 C CA . ALA A 1 81 ? 3.420 9.273 -14.176 1.00 90.94 81 ALA A CA 1
ATOM 618 C C . ALA A 1 81 ? 2.447 8.328 -13.457 1.00 90.94 81 ALA A C 1
ATOM 620 O O . ALA A 1 81 ? 1.708 7.611 -14.128 1.00 90.94 81 ALA A O 1
ATOM 621 N N . ILE A 1 82 ? 2.399 8.349 -12.121 1.00 89.12 82 ILE A N 1
ATOM 622 C CA . ILE A 1 82 ? 1.473 7.516 -11.335 1.00 89.12 82 ILE A CA 1
ATOM 623 C C . ILE A 1 82 ? 0.021 7.875 -11.644 1.00 89.12 82 ILE A C 1
ATOM 625 O O . ILE A 1 82 ? -0.774 6.985 -11.943 1.00 89.12 82 ILE A O 1
ATOM 629 N N . LYS A 1 83 ? -0.307 9.170 -11.680 1.00 88.44 83 LYS A N 1
ATOM 630 C CA . LYS A 1 83 ? -1.645 9.631 -12.071 1.00 88.44 83 LYS A CA 1
ATOM 631 C C . LYS A 1 83 ? -1.999 9.262 -13.510 1.00 88.44 83 LYS A C 1
ATOM 633 O O . LYS A 1 83 ? -3.123 8.859 -13.772 1.00 88.44 83 LYS A O 1
ATOM 638 N N . ALA A 1 84 ? -1.047 9.354 -14.439 1.00 90.25 84 ALA A N 1
ATOM 639 C CA . ALA A 1 84 ? -1.267 8.967 -15.831 1.00 90.25 84 ALA A CA 1
ATOM 640 C C . ALA A 1 84 ? -1.466 7.451 -16.003 1.00 90.25 84 ALA A C 1
ATOM 642 O O . ALA A 1 84 ? -2.211 7.027 -16.883 1.00 90.25 84 ALA A O 1
ATOM 643 N N . ILE A 1 85 ? -0.812 6.632 -15.174 1.00 90.31 85 ILE A N 1
ATOM 644 C CA . ILE A 1 85 ? -1.047 5.184 -15.121 1.00 90.31 85 ILE A CA 1
ATOM 645 C C . ILE A 1 85 ? -2.444 4.892 -14.542 1.00 90.31 85 ILE A C 1
ATOM 647 O O . ILE A 1 85 ? -3.138 3.999 -15.038 1.00 90.31 85 ILE A O 1
ATOM 651 N N . GLY A 1 86 ? -2.856 5.641 -13.515 1.00 88.19 86 GLY A N 1
ATOM 652 C CA . GLY A 1 86 ? -4.183 5.561 -12.909 1.00 88.19 86 GLY A CA 1
ATOM 653 C C . GLY A 1 86 ? -4.476 4.188 -12.299 1.00 88.19 86 GLY A C 1
ATOM 654 O O . GLY A 1 86 ? -3.595 3.515 -11.761 1.00 88.19 86 GLY A O 1
ATOM 655 N N . THR A 1 87 ? -5.719 3.725 -12.422 1.00 91.44 87 THR A N 1
ATOM 656 C CA . THR A 1 87 ? -6.191 2.446 -11.857 1.00 91.44 87 THR A CA 1
ATOM 657 C C . THR A 1 87 ? -5.472 1.209 -12.403 1.00 91.44 87 THR A C 1
ATOM 659 O O . THR A 1 87 ? -5.446 0.174 -11.735 1.00 91.44 87 THR A O 1
ATOM 662 N N . ASN A 1 88 ? -4.798 1.309 -13.554 1.00 90.69 88 ASN A N 1
ATOM 663 C CA . ASN A 1 88 ? -3.954 0.232 -14.085 1.00 90.69 88 ASN A CA 1
ATOM 664 C C . ASN A 1 88 ? -2.740 -0.068 -13.186 1.00 90.69 88 ASN A C 1
ATOM 666 O O . ASN A 1 88 ? -2.125 -1.127 -13.313 1.00 90.69 88 ASN A O 1
ATOM 670 N N . ALA A 1 89 ? -2.399 0.835 -12.261 1.00 91.94 89 ALA A N 1
ATOM 671 C CA . ALA A 1 89 ? -1.380 0.611 -11.244 1.00 91.94 89 ALA A CA 1
ATOM 672 C C . ALA A 1 89 ? -1.791 -0.443 -10.205 1.00 91.94 89 ALA A C 1
ATOM 674 O O . ALA A 1 89 ? -0.926 -1.145 -9.680 1.00 91.94 89 ALA A O 1
ATOM 675 N N . ILE A 1 90 ? -3.091 -0.573 -9.913 1.00 94.00 90 ILE A N 1
ATOM 676 C CA . ILE A 1 90 ? -3.609 -1.309 -8.749 1.00 94.00 90 ILE A CA 1
ATOM 677 C C . ILE A 1 90 ? -3.059 -2.743 -8.647 1.00 94.00 90 ILE A C 1
ATOM 679 O O . ILE A 1 90 ? -2.548 -3.088 -7.580 1.00 94.00 90 ILE A O 1
ATOM 683 N N . PRO A 1 91 ? -3.063 -3.578 -9.708 1.00 93.88 91 PRO A N 1
ATOM 684 C CA . PRO A 1 91 ? -2.548 -4.945 -9.605 1.00 93.88 91 PRO A CA 1
ATOM 685 C C . PRO A 1 91 ? -1.065 -5.008 -9.222 1.00 93.88 91 PRO A C 1
ATOM 687 O O . PRO A 1 91 ? -0.639 -5.922 -8.518 1.00 93.88 91 PRO A O 1
ATOM 690 N N . THR A 1 92 ? -0.266 -4.045 -9.681 1.00 92.69 92 THR A N 1
ATOM 691 C CA . THR A 1 92 ? 1.162 -3.954 -9.349 1.00 92.69 92 THR A CA 1
ATOM 692 C C . THR A 1 92 ? 1.361 -3.463 -7.921 1.00 92.69 92 THR A C 1
ATOM 694 O O . THR A 1 92 ? 2.210 -3.996 -7.213 1.00 92.69 92 THR A O 1
ATOM 697 N N . LEU A 1 93 ? 0.544 -2.513 -7.463 1.00 94.31 93 LEU A N 1
ATOM 698 C CA . LEU A 1 93 ? 0.617 -2.002 -6.095 1.00 94.31 93 LEU A CA 1
ATOM 699 C C . LEU A 1 93 ? 0.258 -3.052 -5.048 1.00 94.31 93 LEU A C 1
ATOM 701 O O . LEU A 1 93 ? 0.935 -3.155 -4.029 1.00 94.31 93 LEU A O 1
ATOM 705 N N . LEU A 1 94 ? -0.750 -3.880 -5.322 1.00 95.81 94 LEU A N 1
ATOM 706 C CA . LEU A 1 94 ? -1.093 -5.011 -4.458 1.00 95.81 94 LEU A CA 1
ATOM 707 C C . LEU A 1 94 ? 0.074 -6.009 -4.361 1.00 95.81 94 LEU A C 1
ATOM 709 O O . LEU A 1 94 ? 0.452 -6.410 -3.265 1.00 95.81 94 LEU A O 1
ATOM 713 N N . LYS A 1 95 ? 0.738 -6.320 -5.484 1.00 93.25 95 LYS A N 1
ATOM 714 C CA . LYS A 1 95 ? 1.954 -7.158 -5.482 1.00 93.25 95 LYS A CA 1
ATOM 715 C C . LYS A 1 95 ? 3.114 -6.530 -4.719 1.00 93.25 95 LYS A C 1
ATOM 717 O O . LYS A 1 95 ? 3.937 -7.249 -4.160 1.00 93.25 95 LYS A O 1
ATOM 722 N N . TYR A 1 96 ? 3.222 -5.205 -4.738 1.00 94.31 96 TYR A N 1
ATOM 723 C CA . TYR A 1 96 ? 4.237 -4.499 -3.970 1.00 94.31 96 TYR A CA 1
ATOM 724 C C . TYR A 1 96 ? 3.981 -4.607 -2.468 1.00 94.31 96 TYR A C 1
ATOM 726 O O . TYR A 1 96 ? 4.945 -4.832 -1.750 1.00 94.31 96 TYR A O 1
ATOM 734 N N . LEU A 1 97 ? 2.723 -4.548 -2.014 1.00 94.94 97 LEU A N 1
ATOM 735 C CA . LEU A 1 97 ? 2.331 -4.778 -0.611 1.00 94.94 97 LEU A CA 1
ATOM 736 C C . LEU A 1 97 ? 2.569 -6.217 -0.126 1.00 94.94 97 LEU A C 1
ATOM 738 O O . LEU A 1 97 ? 2.824 -6.444 1.053 1.00 94.94 97 LEU A O 1
ATOM 742 N N . GLU A 1 98 ? 2.493 -7.196 -1.024 1.00 93.44 98 GLU A N 1
ATOM 743 C CA . GLU A 1 98 ? 2.794 -8.601 -0.717 1.00 93.44 98 GLU A CA 1
ATOM 744 C C . GLU A 1 98 ? 4.292 -8.936 -0.777 1.00 93.44 98 GLU A C 1
ATOM 746 O O . GLU A 1 98 ? 4.694 -10.063 -0.463 1.00 93.44 98 GLU A O 1
ATOM 751 N N . ALA A 1 99 ? 5.131 -7.995 -1.220 1.00 91.69 99 ALA A N 1
ATOM 752 C CA . ALA A 1 99 ? 6.538 -8.258 -1.454 1.00 91.69 99 ALA A CA 1
ATOM 753 C C . ALA A 1 99 ? 7.255 -8.654 -0.158 1.00 91.69 99 ALA A C 1
ATOM 755 O O . ALA A 1 99 ? 7.056 -8.081 0.909 1.00 91.69 99 ALA A O 1
ATOM 756 N N . ARG A 1 100 ? 8.149 -9.639 -0.262 1.00 87.44 100 ARG A N 1
ATOM 757 C CA . ARG A 1 100 ? 8.996 -10.074 0.849 1.00 87.44 100 ARG A CA 1
ATOM 758 C C . ARG A 1 100 ? 10.441 -10.125 0.411 1.00 87.44 100 ARG A C 1
ATOM 760 O O . ARG A 1 100 ? 10.752 -10.576 -0.695 1.00 87.44 100 ARG A O 1
ATOM 767 N N . ASP A 1 101 ? 11.319 -9.699 1.305 1.00 85.50 101 ASP A N 1
ATOM 768 C CA . ASP A 1 101 ? 12.746 -9.799 1.072 1.00 85.50 101 ASP A CA 1
ATOM 769 C C . ASP A 1 101 ? 13.174 -11.256 1.191 1.00 85.50 101 ASP A C 1
ATOM 771 O O . ASP A 1 101 ? 13.088 -11.882 2.247 1.00 85.50 101 ASP A O 1
ATOM 775 N N . SER A 1 102 ? 13.639 -11.810 0.074 1.00 83.19 102 SER A N 1
ATOM 776 C CA . SER A 1 102 ? 14.347 -13.080 0.097 1.00 83.19 102 SER A CA 1
ATOM 777 C C . SER A 1 102 ? 15.824 -12.827 0.400 1.00 83.19 102 SER A C 1
ATOM 779 O O . SER A 1 102 ? 16.407 -11.835 -0.050 1.00 83.19 102 SER A O 1
ATOM 781 N N . THR A 1 103 ? 16.464 -13.745 1.126 1.00 84.12 103 THR A N 1
ATOM 782 C CA . THR A 1 103 ? 17.909 -13.678 1.412 1.00 84.12 103 THR A CA 1
ATOM 783 C C . THR A 1 103 ? 18.743 -13.602 0.131 1.00 84.12 103 THR A C 1
ATOM 785 O O . THR A 1 103 ? 19.777 -12.935 0.095 1.00 84.12 103 THR A O 1
ATOM 788 N N . PHE A 1 104 ? 18.263 -14.232 -0.945 1.00 82.94 104 PHE A N 1
ATOM 789 C CA . PHE A 1 104 ? 18.842 -14.130 -2.278 1.00 82.94 104 PHE A CA 1
ATOM 790 C C . PHE A 1 104 ? 18.737 -12.709 -2.845 1.00 82.94 104 PHE A C 1
ATOM 792 O O . PHE A 1 104 ? 19.753 -12.158 -3.262 1.00 82.94 104 PHE A O 1
ATOM 799 N N . THR A 1 105 ? 17.550 -12.092 -2.812 1.00 82.75 105 THR A N 1
ATOM 800 C CA . THR A 1 105 ? 17.333 -10.716 -3.296 1.00 82.75 105 THR A CA 1
ATOM 801 C C . THR A 1 105 ? 18.263 -9.736 -2.587 1.00 82.75 105 THR A C 1
ATOM 803 O O . THR A 1 105 ? 18.938 -8.949 -3.245 1.00 82.75 105 THR A O 1
ATOM 806 N N . LEU A 1 106 ? 18.371 -9.825 -1.258 1.00 87.00 106 LEU A N 1
ATOM 807 C CA . LEU A 1 106 ? 19.246 -8.946 -0.476 1.00 87.00 106 LEU A CA 1
ATOM 808 C C . LEU A 1 106 ? 20.730 -9.143 -0.820 1.00 87.00 106 LEU A C 1
ATOM 810 O O . LEU A 1 106 ? 21.455 -8.164 -0.995 1.00 87.00 106 LEU A O 1
ATOM 814 N N . ARG A 1 107 ? 21.180 -10.395 -0.985 1.00 87.31 107 ARG A N 1
ATOM 815 C CA . ARG A 1 107 ? 22.565 -10.704 -1.377 1.00 87.31 107 ARG A CA 1
ATOM 816 C C . ARG A 1 107 ? 22.885 -10.233 -2.793 1.00 87.31 107 ARG A C 1
ATOM 818 O O . ARG A 1 107 ? 23.983 -9.761 -3.049 1.00 87.31 107 ARG A O 1
ATOM 825 N N . VAL A 1 108 ? 21.956 -10.369 -3.731 1.00 85.00 108 VAL A N 1
ATOM 826 C CA . VAL A 1 108 ? 22.149 -9.870 -5.097 1.00 85.00 108 VAL A CA 1
ATOM 827 C C . VAL A 1 108 ? 22.187 -8.336 -5.099 1.00 85.00 108 VAL A C 1
ATOM 829 O O . VAL A 1 108 ? 23.024 -7.729 -5.770 1.00 85.00 108 VAL A O 1
ATOM 832 N N . ASN A 1 109 ? 21.345 -7.701 -4.282 1.00 87.81 109 ASN A N 1
ATOM 833 C CA . ASN A 1 109 ? 21.279 -6.249 -4.165 1.00 87.81 109 ASN A CA 1
ATOM 834 C C . ASN A 1 109 ? 22.547 -5.603 -3.603 1.00 87.81 109 ASN A C 1
ATOM 836 O O . ASN A 1 109 ? 22.816 -4.455 -3.955 1.00 87.81 109 ASN A O 1
ATOM 840 N N . SER A 1 110 ? 23.334 -6.307 -2.782 1.00 86.00 110 SER A N 1
ATOM 841 C CA . SER A 1 110 ? 24.576 -5.753 -2.226 1.00 86.00 110 SER A CA 1
ATOM 842 C C . SER A 1 110 ? 25.679 -5.556 -3.268 1.00 86.00 110 SER A C 1
ATOM 844 O O . SER A 1 110 ? 26.606 -4.792 -3.018 1.00 86.00 110 SER A O 1
ATOM 846 N N . PHE A 1 111 ? 25.585 -6.211 -4.432 1.00 89.81 111 PHE A N 1
ATOM 847 C CA . PHE A 1 111 ? 26.605 -6.130 -5.485 1.00 89.81 111 PHE A CA 1
ATOM 848 C C . PHE A 1 111 ? 26.086 -5.560 -6.812 1.00 89.81 111 PHE A C 1
ATOM 850 O O . PHE A 1 111 ? 26.889 -5.152 -7.650 1.00 89.81 111 PHE A O 1
ATOM 857 N N . LEU A 1 112 ? 24.765 -5.506 -7.031 1.00 87.75 112 LEU A N 1
ATOM 858 C CA . LEU A 1 112 ? 24.207 -4.946 -8.261 1.00 87.75 112 LEU A CA 1
ATOM 859 C C . LEU A 1 112 ? 24.080 -3.414 -8.213 1.00 87.75 112 LEU A C 1
ATOM 861 O O . LEU A 1 112 ? 23.486 -2.860 -7.279 1.00 87.75 112 LEU A O 1
ATOM 865 N N . PRO A 1 113 ? 24.512 -2.703 -9.275 1.00 88.94 113 PRO A N 1
ATOM 866 C CA . PRO A 1 113 ? 24.241 -1.281 -9.401 1.00 88.94 113 PRO A CA 1
ATOM 867 C C . PRO A 1 113 ? 22.733 -1.030 -9.503 1.00 88.94 113 PRO A C 1
ATOM 869 O O . PRO A 1 113 ? 21.971 -1.823 -10.064 1.00 88.94 113 PRO A O 1
ATOM 872 N N . ARG A 1 114 ? 22.295 0.125 -8.993 1.00 83.56 114 ARG A N 1
ATOM 873 C CA . ARG A 1 114 ? 20.875 0.508 -8.921 1.00 83.56 114 ARG A CA 1
ATOM 874 C C . ARG A 1 114 ? 20.148 0.403 -10.263 1.00 83.56 114 ARG A C 1
ATOM 876 O O . ARG A 1 114 ? 19.015 -0.060 -10.289 1.00 83.56 114 ARG A O 1
ATOM 883 N N . THR A 1 115 ? 20.789 0.793 -11.364 1.00 83.75 115 THR A N 1
ATOM 884 C CA . THR A 1 115 ? 20.194 0.734 -12.709 1.00 83.75 115 THR A CA 1
ATOM 885 C C . THR A 1 115 ? 19.744 -0.680 -13.070 1.00 83.75 115 THR A C 1
ATOM 887 O O . THR A 1 115 ? 18.639 -0.859 -13.576 1.00 83.75 115 THR A O 1
ATOM 890 N N . LEU A 1 116 ? 20.555 -1.692 -12.741 1.00 85.19 116 LEU A N 1
ATOM 891 C CA . LEU A 1 116 ? 20.205 -3.094 -12.971 1.00 85.19 116 LEU A CA 1
ATOM 892 C C . LEU A 1 116 ? 19.150 -3.580 -11.976 1.00 85.19 116 LEU A C 1
ATOM 894 O O . LEU A 1 116 ? 18.216 -4.264 -12.384 1.00 85.19 116 LEU A O 1
ATOM 898 N N . ARG A 1 117 ? 19.234 -3.175 -10.700 1.00 86.62 117 ARG A N 1
ATOM 899 C CA . ARG A 1 117 ? 18.197 -3.504 -9.703 1.00 86.62 117 ARG A CA 1
ATOM 900 C C . ARG A 1 117 ? 16.815 -3.029 -10.146 1.00 86.62 117 ARG A C 1
ATOM 902 O O . ARG A 1 117 ? 15.860 -3.788 -10.055 1.00 86.62 117 ARG A O 1
ATOM 909 N N . LEU A 1 118 ? 16.718 -1.809 -10.673 1.00 82.31 118 LEU A N 1
ATOM 910 C CA . LEU A 1 118 ? 15.457 -1.256 -11.171 1.00 82.31 118 LEU A CA 1
ATOM 911 C C . LEU A 1 118 ? 14.998 -1.909 -12.472 1.00 82.31 118 LEU A C 1
ATOM 913 O O . LEU A 1 118 ? 13.804 -2.115 -12.648 1.00 82.31 118 LEU A O 1
ATOM 917 N N . HIS A 1 119 ? 15.922 -2.265 -13.365 1.00 79.38 119 HIS A N 1
ATOM 918 C CA . HIS A 1 119 ? 15.576 -2.972 -14.598 1.00 79.38 119 HIS A CA 1
ATOM 919 C C . HIS A 1 119 ? 14.977 -4.362 -14.327 1.00 79.38 119 HIS A C 1
ATOM 921 O O . HIS A 1 119 ? 14.039 -4.770 -15.002 1.00 79.38 119 HIS A O 1
ATOM 927 N N . PHE A 1 120 ? 15.483 -5.067 -13.311 1.00 81.06 120 PHE A N 1
ATOM 928 C CA . PHE A 1 120 ? 14.996 -6.393 -12.914 1.00 81.06 120 PHE A CA 1
ATOM 929 C C . PHE A 1 120 ? 13.985 -6.369 -11.751 1.00 81.06 120 PHE A C 1
ATOM 931 O O . PHE A 1 120 ? 13.667 -7.424 -11.207 1.00 81.06 120 PHE A O 1
ATOM 938 N N . ASN A 1 121 ? 13.494 -5.189 -11.351 1.00 80.75 121 ASN A N 1
ATOM 939 C CA . ASN A 1 121 ? 12.601 -4.979 -10.201 1.00 80.75 121 ASN A CA 1
ATOM 940 C C . ASN A 1 121 ? 13.029 -5.721 -8.908 1.00 80.75 121 ASN A C 1
ATOM 942 O O . ASN A 1 121 ? 12.235 -6.323 -8.172 1.00 80.75 121 ASN A O 1
ATOM 946 N N . LEU A 1 122 ? 14.325 -5.660 -8.613 1.00 83.81 122 LEU A N 1
ATOM 947 C CA . LEU A 1 122 ? 14.939 -6.216 -7.408 1.00 83.81 122 LEU A CA 1
ATOM 948 C C . LEU A 1 122 ? 14.896 -5.228 -6.233 1.00 83.81 122 LEU A C 1
ATOM 950 O O . LEU A 1 122 ? 15.770 -5.251 -5.375 1.00 83.81 122 LEU A O 1
ATOM 954 N N . ALA A 1 123 ? 13.904 -4.339 -6.188 1.00 85.69 123 ALA A N 1
ATOM 955 C CA . ALA A 1 123 ? 13.696 -3.478 -5.028 1.00 85.69 123 ALA A CA 1
ATOM 956 C C . ALA A 1 123 ? 13.355 -4.307 -3.782 1.00 85.69 123 ALA A C 1
ATOM 958 O O . ALA A 1 123 ? 12.751 -5.385 -3.897 1.00 85.69 123 ALA A O 1
ATOM 959 N N . THR A 1 124 ? 13.764 -3.812 -2.615 1.00 89.81 124 THR A N 1
ATOM 960 C CA . THR A 1 124 ? 13.465 -4.452 -1.329 1.00 89.81 124 THR A CA 1
ATOM 961 C C . THR A 1 124 ? 11.964 -4.434 -1.054 1.00 89.81 124 THR A C 1
ATOM 963 O O . THR A 1 124 ? 11.215 -3.646 -1.639 1.00 89.81 124 THR A O 1
ATOM 966 N N . ALA A 1 125 ? 11.501 -5.300 -0.156 1.00 91.31 125 ALA A N 1
ATOM 967 C CA . ALA A 1 125 ? 10.114 -5.302 0.294 1.00 91.31 125 ALA A CA 1
ATOM 968 C C . ALA A 1 125 ? 9.727 -3.941 0.876 1.00 91.31 125 ALA A C 1
ATOM 970 O O . ALA A 1 125 ? 8.683 -3.407 0.524 1.00 91.31 125 ALA A O 1
ATOM 971 N N . HIS A 1 126 ? 10.610 -3.333 1.673 1.00 90.25 126 HIS A N 1
ATOM 972 C CA . HIS A 1 126 ? 10.396 -1.986 2.197 1.00 90.25 126 HIS A CA 1
ATOM 973 C C . HIS A 1 126 ? 10.223 -0.944 1.080 1.00 90.25 126 HIS A C 1
ATOM 975 O O . HIS A 1 126 ? 9.251 -0.195 1.100 1.00 90.25 126 HIS A O 1
ATOM 981 N N . GLU A 1 127 ? 11.123 -0.911 0.085 1.00 90.06 127 GLU A N 1
ATOM 982 C CA . GLU A 1 127 ? 11.007 0.009 -1.059 1.00 90.06 127 GLU A CA 1
ATOM 983 C C . GLU A 1 127 ? 9.671 -0.198 -1.792 1.00 90.06 127 GLU A C 1
ATOM 985 O O . GLU A 1 127 ? 8.989 0.767 -2.124 1.00 90.06 127 GLU A O 1
ATOM 990 N N . LYS A 1 128 ? 9.260 -1.453 -2.003 1.00 93.06 128 LYS A N 1
ATOM 991 C CA . LYS A 1 128 ? 7.992 -1.793 -2.664 1.00 93.06 128 LYS A CA 1
ATOM 992 C C . LYS A 1 128 ? 6.774 -1.371 -1.840 1.00 93.06 128 LYS A C 1
ATOM 994 O O . LYS A 1 128 ? 5.855 -0.770 -2.393 1.00 93.06 128 LYS A O 1
ATOM 999 N N . HIS A 1 129 ? 6.763 -1.629 -0.536 1.00 94.56 129 HIS A N 1
ATOM 1000 C CA . HIS A 1 129 ? 5.691 -1.188 0.356 1.00 94.56 129 HIS A CA 1
ATOM 1001 C C . HIS A 1 129 ? 5.524 0.335 0.330 1.00 94.56 129 HIS A C 1
ATOM 1003 O O . HIS A 1 129 ? 4.413 0.840 0.175 1.00 94.56 129 HIS A O 1
ATOM 1009 N N . GLU A 1 130 ? 6.635 1.064 0.397 1.00 91.44 130 GLU A N 1
ATOM 1010 C CA . GLU A 1 130 ? 6.650 2.522 0.332 1.00 91.44 130 GLU A CA 1
ATOM 1011 C C . GLU A 1 130 ? 6.146 3.040 -1.023 1.00 91.44 130 GLU A C 1
ATOM 1013 O O . GLU A 1 130 ? 5.327 3.956 -1.086 1.00 91.44 130 GLU A O 1
ATOM 1018 N N . TRP A 1 131 ? 6.559 2.406 -2.121 1.00 92.25 131 TRP A N 1
ATOM 1019 C CA . TRP A 1 131 ? 6.056 2.696 -3.464 1.00 92.25 131 TRP A CA 1
ATOM 1020 C C . TRP A 1 131 ? 4.547 2.496 -3.581 1.00 92.25 131 TRP A C 1
ATOM 1022 O O . TRP A 1 131 ? 3.866 3.326 -4.189 1.00 92.25 131 TRP A O 1
ATOM 1032 N N . ALA A 1 132 ? 4.017 1.423 -2.992 1.00 94.69 132 ALA A N 1
ATOM 1033 C CA . ALA A 1 132 ? 2.582 1.184 -2.951 1.00 94.69 132 ALA A CA 1
ATOM 1034 C C . ALA A 1 132 ? 1.850 2.251 -2.144 1.00 94.69 132 ALA A C 1
ATOM 1036 O O . ALA A 1 132 ? 0.877 2.818 -2.639 1.00 94.69 132 ALA A O 1
ATOM 1037 N N . TYR A 1 133 ? 2.360 2.583 -0.961 1.00 94.62 133 TYR A N 1
ATOM 1038 C CA . TYR A 1 133 ? 1.809 3.634 -0.116 1.00 94.62 133 TYR A CA 1
ATOM 1039 C C . TYR A 1 133 ? 1.741 4.988 -0.830 1.00 94.62 133 TYR A C 1
ATOM 1041 O O . TYR A 1 133 ? 0.666 5.586 -0.888 1.00 94.62 133 TYR A O 1
ATOM 1049 N N . LEU A 1 134 ? 2.853 5.444 -1.418 1.00 91.19 134 LEU A N 1
ATOM 1050 C CA . LEU A 1 134 ? 2.913 6.718 -2.143 1.00 91.19 134 LEU A CA 1
ATOM 1051 C C . LEU A 1 134 ? 1.946 6.728 -3.327 1.00 91.19 134 LEU A C 1
ATOM 1053 O O . LEU A 1 134 ? 1.241 7.706 -3.554 1.00 91.19 134 LEU A O 1
ATOM 1057 N N . SER A 1 135 ? 1.864 5.616 -4.053 1.00 92.81 135 SER A N 1
ATOM 1058 C CA . SER A 1 135 ? 0.991 5.533 -5.220 1.00 92.81 135 SER A CA 1
ATOM 1059 C C . SER A 1 135 ? -0.490 5.506 -4.841 1.00 92.81 135 SER A C 1
ATOM 1061 O O . SER A 1 135 ? -1.297 6.147 -5.506 1.00 92.81 135 SER A O 1
ATOM 1063 N N . PHE A 1 136 ? -0.872 4.808 -3.767 1.00 94.88 136 PHE A N 1
ATOM 1064 C CA . PHE A 1 136 ? -2.246 4.859 -3.261 1.00 94.88 136 PHE A CA 1
ATOM 1065 C C . PHE A 1 136 ? -2.595 6.229 -2.666 1.00 94.88 136 PHE A C 1
ATOM 1067 O O . PHE A 1 136 ? -3.737 6.659 -2.806 1.00 94.88 136 PHE A O 1
ATOM 1074 N N . ALA A 1 137 ? -1.630 6.937 -2.068 1.00 92.31 137 ALA A N 1
ATOM 1075 C CA . ALA A 1 137 ? -1.810 8.328 -1.651 1.00 92.31 137 ALA A CA 1
ATOM 1076 C C . ALA A 1 137 ? -2.093 9.252 -2.848 1.00 92.31 137 ALA A C 1
ATOM 1078 O O . ALA A 1 137 ? -2.996 10.083 -2.782 1.00 92.31 137 ALA A O 1
ATOM 1079 N N . ASP A 1 138 ? -1.374 9.062 -3.956 1.00 90.75 138 ASP A N 1
ATOM 1080 C CA . ASP A 1 138 ? -1.563 9.826 -5.193 1.00 90.75 138 ASP A CA 1
ATOM 1081 C C . ASP A 1 138 ? -2.890 9.529 -5.901 1.00 90.75 138 ASP A C 1
ATOM 1083 O O . ASP A 1 138 ? -3.513 10.446 -6.445 1.00 90.75 138 ASP A O 1
ATOM 1087 N N . LEU A 1 139 ? -3.309 8.258 -5.914 1.00 91.25 139 LEU A N 1
ATOM 1088 C CA . LEU A 1 139 ? -4.586 7.826 -6.490 1.00 91.25 139 LEU A CA 1
ATOM 1089 C C . LEU A 1 139 ? -5.779 8.280 -5.637 1.00 91.25 139 LEU A C 1
ATOM 1091 O O . LEU A 1 139 ? -6.842 8.602 -6.172 1.00 91.25 139 LEU A O 1
ATOM 1095 N N . GLY A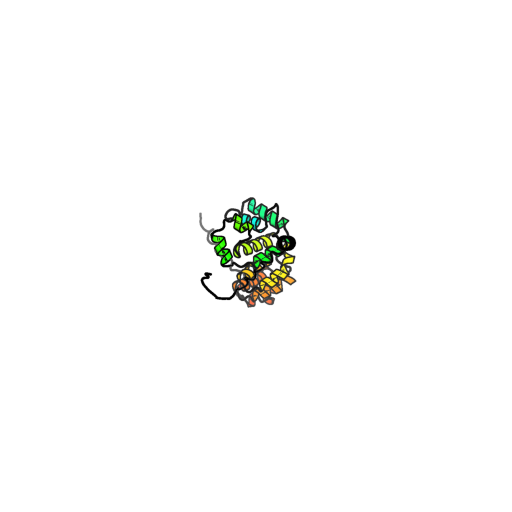 1 140 ? -5.638 8.279 -4.308 1.00 91.69 140 GLY A N 1
ATOM 1096 C CA . GLY A 1 140 ? -6.722 8.584 -3.377 1.00 91.69 140 GLY A CA 1
ATOM 1097 C C . GLY A 1 140 ? -7.969 7.740 -3.666 1.00 91.69 140 GLY A C 1
ATOM 1098 O O . GLY A 1 140 ? -7.912 6.509 -3.699 1.00 91.69 140 GLY A O 1
ATOM 1099 N N . LYS A 1 141 ? -9.101 8.402 -3.944 1.00 93.44 141 LYS A N 1
ATOM 1100 C CA . LYS A 1 141 ? -10.376 7.730 -4.254 1.00 93.44 141 LYS A CA 1
ATOM 1101 C C . LYS A 1 141 ? -10.353 6.907 -5.544 1.00 93.44 141 LYS A C 1
ATOM 1103 O O . LYS A 1 141 ? -11.139 5.973 -5.668 1.00 93.44 141 LYS A O 1
ATOM 1108 N N . GLU A 1 142 ? -9.454 7.181 -6.486 1.00 92.69 142 GLU A N 1
ATOM 1109 C CA . GLU A 1 142 ? -9.301 6.319 -7.667 1.00 92.69 142 GLU A CA 1
ATOM 1110 C C . GLU A 1 142 ? -8.793 4.917 -7.283 1.00 92.69 142 GLU A C 1
ATOM 1112 O O . GLU A 1 142 ? -8.993 3.960 -8.024 1.00 92.69 142 GLU A O 1
ATOM 1117 N N . GLY A 1 143 ? -8.207 4.764 -6.088 1.00 94.06 143 GLY A N 1
ATOM 1118 C CA . GLY A 1 143 ? -7.803 3.484 -5.511 1.00 94.06 143 GLY A CA 1
ATOM 1119 C C . GLY A 1 143 ? -8.946 2.636 -4.936 1.00 94.06 143 GLY A C 1
ATOM 1120 O O . GLY A 1 143 ? -8.691 1.504 -4.530 1.00 94.06 143 GLY A O 1
ATOM 1121 N N . LEU A 1 144 ? -10.198 3.118 -4.920 1.00 96.25 144 LEU A N 1
ATOM 1122 C CA . LEU A 1 144 ? -11.359 2.371 -4.403 1.00 96.25 144 LEU A CA 1
ATOM 1123 C C . LEU A 1 144 ? -11.501 0.932 -4.947 1.00 96.25 144 LEU A C 1
ATOM 1125 O O . LEU A 1 144 ? -11.818 0.045 -4.150 1.00 96.25 144 LEU A O 1
ATOM 1129 N N . PRO A 1 145 ? -11.220 0.631 -6.234 1.00 95.88 145 PRO A N 1
ATOM 1130 C CA . PRO A 1 145 ? -11.276 -0.743 -6.739 1.00 95.88 145 PRO A CA 1
ATOM 1131 C C . PRO A 1 145 ? -10.316 -1.716 -6.034 1.00 95.88 145 PRO A C 1
ATOM 1133 O O . PRO A 1 145 ? -10.523 -2.925 -6.096 1.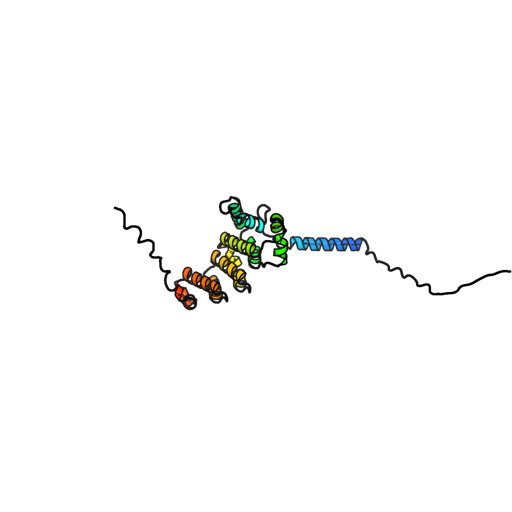00 9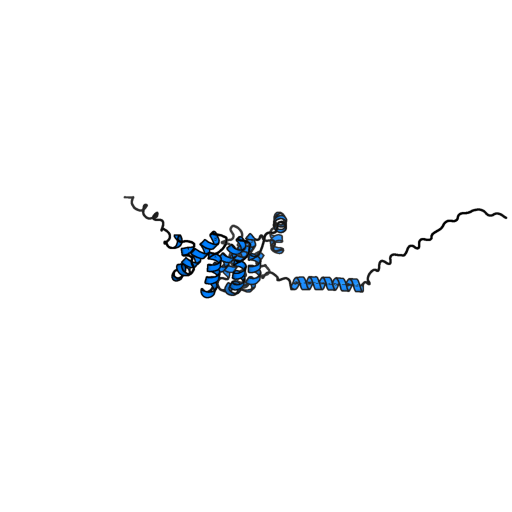5.88 145 PRO A O 1
ATOM 1136 N N . ALA A 1 146 ? -9.277 -1.218 -5.353 1.00 96.62 146 ALA A N 1
ATOM 113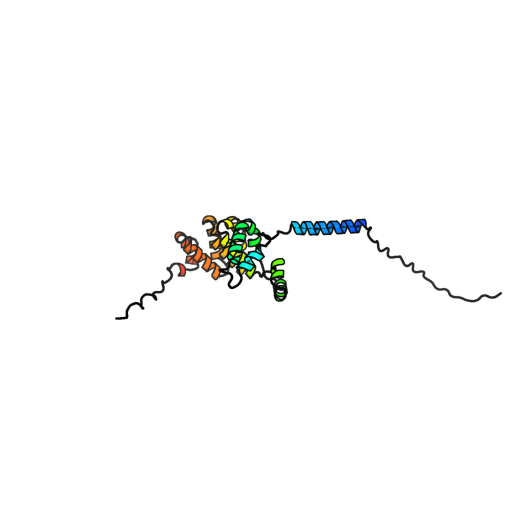7 C CA . ALA A 1 146 ? -8.332 -2.036 -4.598 1.00 96.62 146 ALA A CA 1
ATOM 1138 C C . ALA A 1 146 ? -8.852 -2.448 -3.210 1.00 96.62 146 ALA A C 1
ATOM 1140 O O . ALA A 1 146 ? -8.305 -3.375 -2.617 1.00 96.62 146 ALA A O 1
ATOM 1141 N N . VAL A 1 147 ? -9.890 -1.787 -2.681 1.00 97.50 147 VAL A N 1
ATOM 1142 C CA . VAL A 1 147 ? -10.350 -1.960 -1.290 1.00 97.50 147 VAL A CA 1
ATOM 1143 C C . VAL A 1 147 ? -10.697 -3.411 -0.937 1.00 97.50 147 VAL A C 1
ATOM 1145 O O . VAL A 1 147 ? -10.257 -3.851 0.124 1.00 97.50 147 VAL A O 1
ATOM 1148 N N . PRO A 1 148 ? -11.392 -4.200 -1.784 1.00 96.56 148 PRO A N 1
ATOM 1149 C CA . PRO A 1 148 ? -11.644 -5.608 -1.476 1.00 96.56 148 PRO A CA 1
ATOM 1150 C C . PRO A 1 148 ? -10.353 -6.424 -1.319 1.00 96.56 148 PRO A C 1
ATOM 1152 O O . PRO A 1 148 ? -10.215 -7.185 -0.367 1.00 96.56 148 PRO A O 1
ATOM 1155 N N . ALA A 1 149 ? -9.374 -6.224 -2.208 1.00 96.88 149 ALA A N 1
ATOM 1156 C CA . ALA A 1 149 ? -8.090 -6.921 -2.139 1.00 96.88 149 ALA A CA 1
ATOM 1157 C C . ALA A 1 149 ? -7.248 -6.462 -0.935 1.00 96.88 149 ALA A C 1
ATOM 1159 O O . ALA A 1 149 ? -6.641 -7.284 -0.254 1.00 96.88 149 ALA A O 1
ATOM 1160 N N . LEU A 1 150 ? -7.260 -5.163 -0.620 1.00 97.44 150 LEU A N 1
ATOM 1161 C CA . LEU A 1 150 ? -6.631 -4.621 0.588 1.00 97.44 150 LEU A CA 1
ATOM 1162 C C . LEU A 1 150 ? -7.299 -5.156 1.866 1.00 97.44 150 LEU A C 1
ATOM 1164 O O . LEU A 1 150 ? -6.615 -5.402 2.853 1.00 97.44 150 LEU A O 1
ATOM 1168 N N . GLY A 1 151 ? -8.612 -5.398 1.852 1.00 96.44 151 GLY A N 1
ATOM 1169 C CA . GLY A 1 151 ? -9.327 -6.051 2.951 1.00 96.44 151 GLY A CA 1
ATOM 1170 C C . GLY A 1 151 ? -8.845 -7.482 3.217 1.00 96.44 151 GLY A C 1
ATOM 1171 O O . GLY A 1 151 ? -8.771 -7.906 4.370 1.00 96.44 151 GLY A O 1
ATOM 1172 N N . GLU A 1 152 ? -8.439 -8.210 2.174 1.00 96.12 152 GLU A N 1
ATOM 1173 C CA . GLU A 1 152 ? -7.804 -9.523 2.331 1.00 96.12 152 GLU A CA 1
ATOM 1174 C C . GLU A 1 152 ? -6.344 -9.407 2.796 1.00 96.12 152 GLU A C 1
ATOM 1176 O O . GLU A 1 152 ? -5.927 -10.135 3.699 1.00 96.12 152 GLU A O 1
ATOM 1181 N N . LEU A 1 153 ? -5.579 -8.436 2.284 1.00 96.38 153 LEU A N 1
ATOM 1182 C CA . LEU A 1 153 ? -4.216 -8.162 2.763 1.00 96.38 153 LEU A CA 1
ATOM 1183 C C . LEU A 1 153 ? -4.168 -7.699 4.224 1.00 96.38 153 LEU A C 1
ATOM 1185 O O . LEU A 1 153 ? -3.192 -7.968 4.925 1.00 96.38 153 LEU A O 1
ATOM 1189 N N . ALA A 1 154 ? -5.245 -7.102 4.730 1.00 96.06 154 ALA A N 1
ATOM 1190 C CA . ALA A 1 154 ? -5.392 -6.765 6.142 1.00 96.06 154 ALA A CA 1
ATOM 1191 C C . ALA A 1 154 ? -5.384 -8.001 7.064 1.00 96.06 154 ALA A C 1
ATOM 1193 O O . ALA A 1 154 ? -5.244 -7.857 8.274 1.00 96.06 154 ALA A O 1
ATOM 1194 N N . LYS A 1 155 ? -5.523 -9.218 6.522 1.00 95.50 155 LYS A N 1
ATOM 1195 C CA . LYS A 1 155 ? -5.463 -10.493 7.264 1.00 95.50 155 LYS A CA 1
ATOM 1196 C C . LYS A 1 155 ? -4.121 -11.212 7.090 1.00 95.50 155 LYS A C 1
ATOM 1198 O O . LYS A 1 155 ? -3.953 -12.341 7.547 1.00 95.50 155 LYS A O 1
ATOM 1203 N N . HIS A 1 156 ? -3.170 -10.600 6.389 1.00 95.31 156 HIS A N 1
ATOM 1204 C CA . HIS A 1 156 ? -1.927 -11.249 5.999 1.00 95.31 156 HIS A CA 1
ATOM 1205 C C . HIS A 1 156 ? -1.061 -11.628 7.223 1.00 95.31 156 HIS A C 1
ATOM 1207 O O . HIS A 1 156 ? -0.985 -10.866 8.188 1.00 95.31 156 HIS A O 1
ATOM 1213 N N . PRO A 1 157 ? -0.361 -12.782 7.222 1.00 93.38 157 PRO A N 1
ATOM 1214 C CA . PRO A 1 157 ? 0.390 -13.246 8.395 1.00 93.38 157 PRO A CA 1
ATOM 1215 C C . PRO A 1 157 ? 1.561 -12.332 8.787 1.00 93.38 157 PRO A C 1
ATOM 1217 O O . PRO A 1 157 ? 1.915 -12.255 9.960 1.00 93.38 157 PRO A O 1
ATOM 1220 N N . ASN A 1 158 ? 2.164 -11.625 7.827 1.00 92.19 158 ASN A N 1
ATOM 1221 C CA . ASN A 1 158 ? 3.239 -10.670 8.101 1.00 92.19 158 ASN A CA 1
ATOM 1222 C C . ASN A 1 158 ? 2.664 -9.328 8.594 1.00 92.19 158 ASN A C 1
ATOM 1224 O O . ASN A 1 158 ? 1.813 -8.751 7.917 1.00 92.19 158 ASN A O 1
ATOM 1228 N N . SER A 1 159 ? 3.148 -8.848 9.745 1.00 93.62 159 SER A N 1
ATOM 1229 C CA . SER A 1 159 ? 2.715 -7.597 10.385 1.00 93.62 159 SER A CA 1
ATOM 1230 C C . SER A 1 159 ? 2.999 -6.358 9.542 1.00 93.62 159 SER A C 1
ATOM 1232 O O . SER A 1 159 ? 2.132 -5.496 9.443 1.00 93.62 159 SER A O 1
ATOM 1234 N N . ASP A 1 160 ? 4.156 -6.289 8.880 1.00 92.56 160 ASP A N 1
ATOM 1235 C CA . ASP A 1 160 ? 4.532 -5.133 8.062 1.00 92.56 160 ASP A CA 1
ATOM 1236 C C . ASP A 1 160 ? 3.571 -4.978 6.882 1.00 92.56 160 ASP A C 1
ATOM 1238 O O . ASP A 1 160 ? 3.057 -3.888 6.645 1.00 92.56 160 ASP A O 1
ATOM 1242 N N . THR A 1 161 ? 3.247 -6.072 6.183 1.00 94.75 161 THR A N 1
ATOM 1243 C CA . THR A 1 161 ? 2.233 -6.058 5.117 1.00 94.75 161 THR A CA 1
ATOM 1244 C C . THR A 1 161 ? 0.890 -5.543 5.637 1.00 94.75 161 THR A C 1
ATOM 1246 O O . THR A 1 161 ? 0.266 -4.715 4.972 1.00 94.75 161 THR A O 1
ATOM 1249 N N . ARG A 1 162 ? 0.442 -5.981 6.825 1.00 96.69 162 ARG A N 1
ATOM 1250 C CA . ARG A 1 162 ? -0.811 -5.482 7.423 1.00 96.69 162 ARG A CA 1
ATOM 1251 C C . ARG A 1 162 ? -0.732 -3.988 7.737 1.00 96.69 162 ARG A C 1
ATOM 1253 O O . ARG A 1 162 ? -1.672 -3.263 7.422 1.00 96.69 162 ARG A O 1
ATOM 1260 N N . ALA A 1 163 ? 0.391 -3.518 8.277 1.00 97.00 163 ALA A N 1
ATOM 1261 C CA . ALA A 1 163 ? 0.605 -2.110 8.598 1.00 97.00 163 ALA A CA 1
ATOM 1262 C C . ALA A 1 163 ? 0.610 -1.212 7.356 1.00 97.00 163 ALA A C 1
ATOM 1264 O O . ALA A 1 163 ? -0.114 -0.220 7.297 1.00 97.00 163 ALA A O 1
ATOM 1265 N N . TRP A 1 164 ? 1.348 -1.590 6.312 1.00 97.50 164 TRP A N 1
ATOM 1266 C CA . TRP A 1 164 ? 1.340 -0.853 5.049 1.00 97.50 164 TRP A CA 1
ATOM 1267 C C . TRP A 1 164 ? -0.030 -0.888 4.367 1.00 97.50 164 TRP A C 1
ATOM 1269 O O . TRP A 1 164 ? -0.466 0.120 3.808 1.00 97.50 164 TRP A O 1
ATOM 1279 N N . THR A 1 165 ? -0.746 -2.009 4.471 1.00 97.75 165 THR A N 1
ATOM 1280 C CA . THR A 1 165 ? -2.127 -2.133 3.986 1.00 97.75 165 THR A CA 1
ATOM 1281 C C . THR A 1 165 ? -3.067 -1.175 4.716 1.00 97.75 165 THR A C 1
ATOM 1283 O O . THR A 1 165 ? -3.856 -0.489 4.064 1.00 97.75 165 THR A O 1
ATOM 1286 N N . PHE A 1 166 ? -2.959 -1.069 6.045 1.00 98.19 166 PHE A N 1
ATOM 1287 C CA . PHE A 1 166 ? -3.723 -0.107 6.842 1.00 98.19 166 PHE A CA 1
ATOM 1288 C C . PHE A 1 166 ? -3.481 1.330 6.367 1.00 98.19 166 PHE A C 1
ATOM 1290 O O . PHE A 1 166 ? -4.439 2.054 6.091 1.00 98.19 166 PHE A O 1
ATOM 1297 N N . SER A 1 167 ? -2.216 1.721 6.187 1.00 97.38 167 SER A N 1
ATOM 1298 C CA . SER A 1 167 ? -1.843 3.052 5.694 1.00 97.38 167 SER A CA 1
ATOM 1299 C C . SER A 1 167 ? -2.398 3.338 4.293 1.00 97.38 167 SER A C 1
ATOM 1301 O O . SER A 1 167 ? -2.878 4.440 4.028 1.00 97.38 167 SER A O 1
ATOM 1303 N N . CYS A 1 168 ? -2.397 2.347 3.396 1.00 97.31 168 CYS A N 1
ATOM 1304 C CA . CYS A 1 168 ? -2.995 2.491 2.065 1.00 97.31 168 CYS A CA 1
ATOM 1305 C C . CYS A 1 168 ? -4.518 2.675 2.141 1.00 97.31 168 CYS A C 1
ATOM 1307 O O . CYS A 1 168 ? -5.061 3.560 1.484 1.00 97.31 168 CYS A O 1
ATOM 1309 N N . LEU A 1 169 ? -5.209 1.881 2.966 1.00 97.50 169 LEU A N 1
ATOM 1310 C CA . LEU A 1 169 ? -6.651 2.022 3.194 1.00 97.50 169 LEU A CA 1
ATOM 1311 C C . LEU A 1 169 ? -7.004 3.386 3.796 1.00 97.50 169 LEU A C 1
ATOM 1313 O O . LEU A 1 169 ? -7.985 3.994 3.377 1.00 97.50 169 LEU A O 1
ATOM 1317 N N . TYR A 1 170 ? -6.189 3.893 4.723 1.00 96.00 170 TYR A N 1
ATOM 1318 C CA . TYR A 1 170 ? -6.363 5.226 5.299 1.00 96.00 170 TYR A CA 1
ATOM 1319 C C . TYR A 1 170 ? -6.273 6.329 4.234 1.00 96.00 170 TYR A C 1
ATOM 1321 O O . TYR A 1 170 ? -7.121 7.219 4.201 1.00 96.00 170 TYR A O 1
ATOM 1329 N N . ASN A 1 171 ? -5.307 6.233 3.314 1.00 94.19 171 ASN A N 1
ATOM 1330 C CA . ASN A 1 171 ? -5.151 7.188 2.213 1.00 94.19 171 ASN A CA 1
ATOM 1331 C C . ASN A 1 171 ? -6.291 7.126 1.185 1.00 94.19 171 ASN A C 1
ATOM 1333 O O . ASN A 1 171 ? -6.734 8.164 0.696 1.00 94.19 171 ASN A O 1
ATOM 1337 N N . ILE A 1 172 ? -6.774 5.922 0.855 1.00 95.94 172 ILE A N 1
ATOM 1338 C CA . ILE A 1 172 ? -7.915 5.746 -0.060 1.00 95.94 172 ILE A CA 1
ATOM 1339 C C . ILE A 1 172 ? -9.198 6.299 0.573 1.00 95.94 172 ILE A C 1
ATOM 1341 O O . ILE A 1 172 ? -10.033 6.865 -0.133 1.00 95.94 172 ILE A O 1
ATOM 1345 N N . CYS A 1 173 ? -9.337 6.142 1.895 1.00 94.25 173 CYS A N 1
ATOM 1346 C CA . CYS A 1 173 ? -10.502 6.523 2.692 1.00 94.25 173 CYS A CA 1
ATOM 1347 C C . CYS A 1 173 ? -11.822 6.012 2.071 1.00 94.25 173 CYS A C 1
ATOM 1349 O O . CYS A 1 173 ? -12.593 6.792 1.498 1.00 94.25 173 CYS A O 1
ATOM 1351 N N . PRO A 1 174 ? -12.080 4.687 2.133 1.00 95.06 174 PRO A N 1
ATOM 1352 C CA . PRO A 1 174 ? -13.285 4.092 1.572 1.00 95.06 174 PRO A CA 1
ATOM 1353 C C . PRO A 1 174 ? -14.556 4.637 2.224 1.00 95.06 174 PRO A C 1
ATOM 1355 O O . PRO A 1 174 ? -14.539 5.190 3.326 1.00 95.06 174 PRO A O 1
ATOM 1358 N N . GLU A 1 175 ? -15.692 4.421 1.562 1.00 94.81 175 GLU A N 1
ATOM 1359 C CA . GLU A 1 175 ? -16.989 4.749 2.148 1.00 94.81 175 GLU A CA 1
ATOM 1360 C C . GLU A 1 175 ? -17.197 4.022 3.480 1.00 94.81 175 GLU A C 1
ATOM 1362 O O . GLU A 1 175 ? -16.762 2.882 3.674 1.00 94.81 175 GLU A O 1
ATOM 1367 N N . LYS A 1 176 ? -17.888 4.696 4.402 1.00 94.31 176 LYS A N 1
ATOM 1368 C CA . LYS A 1 176 ? -18.077 4.265 5.792 1.00 94.31 176 LYS A CA 1
ATOM 1369 C C . LYS A 1 176 ? -18.528 2.809 5.910 1.00 94.31 176 LYS A C 1
ATOM 1371 O O . LYS A 1 176 ? -17.972 2.068 6.714 1.00 94.31 176 LYS A O 1
ATOM 1376 N N . GLN A 1 177 ? -19.495 2.397 5.095 1.00 93.88 177 GLN A N 1
ATOM 1377 C CA . GLN A 1 177 ? -20.087 1.058 5.106 1.00 93.88 177 GLN A CA 1
ATOM 1378 C C . GLN A 1 177 ? -19.052 -0.033 4.805 1.00 93.88 177 GLN A C 1
ATOM 1380 O O . GLN A 1 177 ? -19.100 -1.109 5.394 1.00 93.88 177 GLN A O 1
ATOM 1385 N N . THR A 1 178 ? -18.097 0.261 3.924 1.00 94.50 178 THR A N 1
ATOM 1386 C CA . THR A 1 178 ? -17.016 -0.657 3.555 1.00 94.50 178 THR A CA 1
ATOM 1387 C C . THR A 1 178 ? -15.858 -0.577 4.544 1.00 94.50 178 THR A C 1
ATOM 1389 O O . THR A 1 178 ? -15.231 -1.591 4.843 1.00 94.50 178 THR A O 1
ATOM 1392 N N . TYR A 1 179 ? -15.559 0.615 5.073 1.00 95.88 179 TYR A N 1
ATOM 1393 C CA . TYR A 1 179 ? -14.371 0.807 5.901 1.00 95.88 179 TYR A CA 1
ATOM 1394 C C . TYR A 1 179 ? -14.560 0.345 7.350 1.00 95.88 179 TYR A C 1
ATOM 1396 O O . TYR A 1 179 ? -13.638 -0.222 7.931 1.00 95.88 179 TYR A O 1
ATOM 1404 N N . GLN A 1 180 ? -15.753 0.523 7.927 1.00 95.25 180 GLN A N 1
ATOM 1405 C CA . GLN A 1 180 ? -16.059 0.102 9.299 1.00 95.25 180 GLN A CA 1
ATOM 1406 C C . GLN A 1 180 ? -15.708 -1.364 9.603 1.00 95.25 180 GLN A C 1
ATOM 1408 O O . GLN A 1 180 ? -14.958 -1.574 10.554 1.00 95.25 180 GLN A O 1
ATOM 1413 N N . PRO A 1 181 ? -16.151 -2.376 8.827 1.00 96.00 181 PRO A N 1
ATOM 1414 C CA . PRO A 1 181 ? -15.799 -3.767 9.122 1.00 96.00 181 PRO A CA 1
ATOM 1415 C C . PRO A 1 181 ? -14.289 -4.026 9.035 1.00 96.00 181 PRO A C 1
ATOM 1417 O O . PRO A 1 181 ? -13.757 -4.801 9.827 1.00 96.00 181 PRO A O 1
ATOM 1420 N N . ILE A 1 182 ? -13.580 -3.341 8.131 1.00 96.88 182 ILE A N 1
ATOM 1421 C CA . ILE A 1 182 ? -12.121 -3.450 8.009 1.00 96.88 182 ILE A CA 1
ATOM 1422 C C . ILE A 1 182 ? -11.431 -2.822 9.229 1.00 96.88 182 ILE A C 1
ATOM 1424 O O . ILE A 1 182 ? -10.521 -3.416 9.800 1.00 96.88 182 ILE A O 1
ATOM 1428 N N . LEU A 1 183 ? -11.875 -1.647 9.680 1.00 97.31 183 LEU A N 1
ATOM 1429 C CA . LEU A 1 183 ? -11.337 -1.008 10.884 1.00 97.31 183 LEU A CA 1
ATOM 1430 C C . LEU A 1 183 ? -11.635 -1.814 12.148 1.00 97.31 183 LEU A C 1
ATOM 1432 O O . LEU A 1 183 ? -10.758 -1.944 12.994 1.00 97.31 183 LEU A O 1
ATOM 1436 N N . THR A 1 184 ? -12.829 -2.398 12.270 1.00 95.75 184 THR A N 1
ATOM 1437 C CA . THR A 1 184 ? -13.157 -3.310 13.373 1.00 95.75 184 THR A CA 1
ATOM 1438 C C . THR A 1 184 ? -12.275 -4.558 13.340 1.00 95.75 184 THR A C 1
ATOM 1440 O O . THR A 1 184 ? -11.831 -5.009 14.390 1.00 95.75 184 THR A O 1
ATOM 1443 N N . GLN A 1 185 ? -11.945 -5.090 12.158 1.00 96.06 185 GLN A N 1
ATOM 1444 C CA . GLN A 1 185 ? -10.961 -6.169 12.042 1.00 96.06 185 GLN A CA 1
ATOM 1445 C C . GLN A 1 185 ? -9.585 -5.735 12.575 1.00 96.06 185 GLN A C 1
ATOM 1447 O O . GLN A 1 185 ? -9.004 -6.448 13.390 1.00 96.06 185 GLN A O 1
ATOM 1452 N N . PHE A 1 186 ? -9.074 -4.567 12.169 1.00 97.75 186 PHE A N 1
ATOM 1453 C CA . PHE A 1 186 ? -7.788 -4.055 12.666 1.00 97.75 186 PHE A CA 1
ATOM 1454 C C . PHE A 1 186 ? -7.805 -3.709 14.159 1.00 97.75 186 PHE A C 1
ATOM 1456 O O . PHE A 1 186 ? -6.786 -3.850 14.830 1.00 97.75 186 PHE A O 1
ATOM 1463 N N . LEU A 1 187 ? -8.958 -3.325 14.711 1.00 97.06 187 LEU A N 1
ATOM 1464 C CA . LEU A 1 187 ? -9.132 -3.123 16.150 1.00 97.06 187 LEU A CA 1
ATOM 1465 C C . LEU A 1 187 ? -8.896 -4.412 16.951 1.00 97.06 187 LEU A C 1
ATOM 1467 O O . LEU A 1 187 ? -8.625 -4.349 18.144 1.00 97.06 187 LEU A O 1
ATOM 1471 N N . HIS A 1 188 ? -8.950 -5.572 16.298 1.00 95.44 188 HIS A N 1
ATOM 1472 C CA . HIS A 1 188 ? -8.649 -6.878 16.877 1.00 95.44 188 HIS A CA 1
ATOM 1473 C C . HIS A 1 188 ? -7.363 -7.503 16.306 1.00 95.44 188 HIS A C 1
ATOM 1475 O O . HIS A 1 188 ? -7.153 -8.708 16.449 1.00 95.44 188 HIS A O 1
ATOM 1481 N N . ASP A 1 189 ? -6.488 -6.710 15.672 1.00 97.69 189 ASP A N 1
ATOM 1482 C CA . ASP A 1 189 ? -5.195 -7.191 15.174 1.00 97.69 189 ASP A CA 1
ATOM 1483 C C . ASP A 1 189 ? -4.307 -7.702 16.322 1.00 97.69 189 ASP A C 1
ATOM 1485 O O . ASP A 1 189 ? -4.383 -7.240 17.463 1.00 97.69 189 ASP A O 1
ATOM 1489 N N . GLN A 1 190 ? -3.421 -8.650 16.021 1.00 95.31 190 GLN A N 1
ATOM 1490 C CA . GLN A 1 190 ? -2.436 -9.156 16.978 1.00 95.31 190 GLN A CA 1
ATOM 1491 C C . GLN A 1 190 ? -1.463 -8.050 17.420 1.00 95.31 190 GLN A C 1
ATOM 1493 O O . GLN A 1 190 ? -1.052 -8.012 18.583 1.00 95.31 190 GLN A O 1
ATOM 1498 N N . ASP A 1 191 ? -1.140 -7.119 16.521 1.00 96.12 191 ASP A N 1
ATOM 1499 C CA . ASP A 1 191 ? -0.275 -5.979 16.800 1.00 96.12 191 ASP A CA 1
ATOM 1500 C C . ASP A 1 191 ? -1.043 -4.858 17.516 1.00 96.12 191 ASP A C 1
ATOM 1502 O O . ASP A 1 191 ? -2.013 -4.298 17.000 1.00 96.12 191 ASP A O 1
ATOM 1506 N N . ARG A 1 192 ? -0.581 -4.495 18.719 1.00 96.19 192 ARG A N 1
ATOM 1507 C CA . ARG A 1 192 ? -1.173 -3.412 19.516 1.00 96.19 192 ARG A CA 1
ATOM 1508 C C . ARG A 1 192 ? -1.117 -2.063 18.798 1.00 96.19 192 ARG A C 1
ATOM 1510 O O . ARG A 1 192 ? -2.027 -1.261 19.003 1.00 96.19 192 ARG A O 1
ATOM 1517 N N . ILE A 1 193 ? -0.082 -1.799 17.999 1.00 95.62 193 ILE A N 1
ATOM 1518 C CA . ILE A 1 193 ? 0.043 -0.542 17.253 1.00 95.62 193 ILE A CA 1
ATOM 1519 C C . ILE A 1 193 ? -1.077 -0.443 16.219 1.00 95.62 193 ILE A C 1
ATOM 1521 O O . ILE A 1 193 ? -1.779 0.564 16.190 1.00 95.62 193 ILE A O 1
ATOM 1525 N N . LEU A 1 194 ? -1.344 -1.521 15.477 1.00 97.38 194 LEU A N 1
ATOM 1526 C CA . LEU A 1 194 ? -2.446 -1.558 14.511 1.00 97.38 194 LEU A CA 1
ATOM 1527 C C . LEU A 1 194 ? -3.817 -1.449 15.176 1.00 97.38 194 LEU A C 1
ATOM 1529 O O . LEU A 1 194 ? -4.676 -0.727 14.668 1.00 97.38 194 LEU A O 1
ATOM 1533 N N . ARG A 1 195 ? -4.012 -2.076 16.345 1.00 97.75 195 ARG A N 1
ATOM 1534 C CA . ARG A 1 195 ? -5.242 -1.873 17.131 1.00 97.75 195 ARG A CA 1
ATOM 1535 C C . ARG A 1 195 ? -5.431 -0.404 17.511 1.00 97.75 195 ARG A C 1
ATOM 1537 O O . ARG A 1 195 ? -6.533 0.128 17.385 1.00 97.75 195 ARG A O 1
ATOM 1544 N N . LEU A 1 196 ? -4.364 0.260 17.961 1.00 97.00 196 LEU A N 1
ATOM 1545 C CA . LEU A 1 196 ? -4.401 1.665 18.370 1.00 97.00 196 LEU A CA 1
ATOM 1546 C C . LEU A 1 196 ? -4.665 2.595 17.184 1.00 97.00 196 LEU A C 1
ATOM 1548 O O . LEU A 1 196 ? -5.466 3.524 17.301 1.00 97.00 196 LEU A O 1
ATOM 1552 N N . ASP A 1 197 ? -4.023 2.345 16.046 1.00 97.06 197 ASP A N 1
ATOM 1553 C CA . ASP A 1 197 ? -4.231 3.126 14.831 1.00 97.06 197 ASP A CA 1
ATOM 1554 C C . ASP A 1 197 ? -5.659 2.952 14.306 1.00 97.06 197 ASP A C 1
ATOM 1556 O O . ASP A 1 197 ? -6.312 3.942 13.974 1.00 97.06 197 ASP A O 1
ATOM 1560 N N . ALA A 1 198 ? -6.212 1.736 14.342 1.00 97.75 198 ALA A N 1
ATOM 1561 C CA . ALA A 1 198 ? -7.619 1.498 14.030 1.00 97.75 198 ALA A CA 1
ATOM 1562 C C . ALA A 1 198 ? -8.558 2.255 14.976 1.00 97.75 198 ALA A C 1
ATOM 1564 O O . ALA A 1 198 ? -9.463 2.948 14.511 1.00 97.75 198 ALA A O 1
ATOM 1565 N N . ALA A 1 199 ? -8.320 2.195 16.289 1.00 97.50 199 ALA A N 1
ATOM 1566 C CA . ALA A 1 199 ? -9.124 2.906 17.282 1.00 97.50 199 ALA A CA 1
ATOM 1567 C C . ALA A 1 199 ? -9.077 4.431 17.084 1.00 97.50 199 ALA A C 1
ATOM 1569 O O . ALA A 1 199 ? -10.108 5.106 17.153 1.00 97.50 199 ALA A O 1
ATOM 1570 N N . ARG A 1 200 ? -7.897 4.987 16.782 1.00 96.25 200 ARG A N 1
ATOM 1571 C CA . ARG A 1 200 ? -7.718 6.411 16.461 1.00 96.25 200 ARG A CA 1
ATOM 1572 C C . ARG A 1 200 ? -8.433 6.795 15.174 1.00 96.25 200 ARG A C 1
ATOM 1574 O O . ARG A 1 200 ? -9.092 7.832 15.149 1.00 96.25 200 ARG A O 1
ATOM 1581 N N . THR A 1 201 ? -8.344 5.972 14.134 1.00 96.56 201 THR A N 1
ATOM 1582 C CA . THR A 1 201 ? -9.042 6.205 12.864 1.00 96.56 201 THR A CA 1
ATOM 1583 C C . THR A 1 201 ? -10.553 6.158 13.055 1.00 96.56 201 THR A C 1
ATOM 1585 O O . THR A 1 201 ? -11.243 7.067 12.603 1.00 96.56 201 THR A O 1
ATOM 1588 N N . ILE A 1 202 ? -11.073 5.181 13.807 1.00 96.44 202 ILE A N 1
ATOM 1589 C CA . ILE A 1 202 ? -12.492 5.111 14.180 1.00 96.44 202 ILE A CA 1
ATOM 1590 C C . ILE A 1 202 ? -12.914 6.373 14.937 1.00 96.44 202 ILE A C 1
ATOM 1592 O O . ILE A 1 202 ? -13.904 6.994 14.570 1.00 96.44 202 ILE A O 1
ATOM 1596 N N . ARG A 1 203 ? -12.155 6.797 15.954 1.00 95.06 203 ARG A N 1
ATOM 1597 C CA . ARG A 1 203 ? -12.446 8.024 16.711 1.00 95.06 203 ARG A CA 1
ATOM 1598 C C . ARG A 1 203 ? -12.471 9.264 15.815 1.00 95.06 203 ARG A C 1
ATOM 1600 O O . ARG A 1 203 ? -13.341 10.112 15.975 1.00 95.06 203 ARG A O 1
ATOM 1607 N N . ASN A 1 204 ? -11.499 9.391 14.916 1.00 93.62 204 ASN A N 1
ATOM 1608 C CA . ASN A 1 204 ? -11.333 10.587 14.096 1.00 93.62 204 ASN A CA 1
ATOM 1609 C C . ASN A 1 204 ? -12.363 10.655 12.953 1.00 93.62 204 ASN A C 1
ATOM 1611 O O . ASN A 1 204 ? -12.844 11.740 12.644 1.00 93.62 204 ASN A O 1
ATOM 1615 N N . LEU A 1 205 ? -12.699 9.519 12.328 1.00 93.56 205 LEU A N 1
ATOM 1616 C CA . LEU A 1 205 ? -13.627 9.462 11.191 1.00 93.56 205 LEU A CA 1
ATOM 1617 C C . LEU A 1 205 ? -15.087 9.246 11.614 1.00 93.56 205 LEU A C 1
ATOM 1619 O O . LEU A 1 205 ? -15.993 9.747 10.950 1.00 93.56 205 LEU A O 1
ATOM 1623 N N . TYR A 1 206 ? -15.323 8.513 12.706 1.00 94.19 206 TYR A N 1
ATOM 1624 C CA . TYR A 1 206 ? -16.648 8.099 13.191 1.00 94.19 206 TYR A CA 1
ATOM 1625 C C . TYR A 1 206 ? -16.809 8.358 14.705 1.00 94.19 206 TYR A C 1
ATOM 1627 O O . TYR A 1 206 ? -17.075 7.426 15.470 1.00 94.19 206 TYR A O 1
ATOM 1635 N N . PRO A 1 207 ? -16.649 9.609 15.182 1.00 91.94 207 PRO A N 1
ATOM 1636 C CA . PRO A 1 207 ? -16.650 9.919 16.615 1.00 91.94 207 PRO A CA 1
ATOM 1637 C C . PRO A 1 207 ? -17.950 9.522 17.330 1.00 91.94 207 PRO A C 1
ATOM 1639 O O . PRO A 1 207 ? -17.904 9.098 18.484 1.00 91.94 207 PRO A O 1
ATOM 1642 N N . SER A 1 208 ? -19.097 9.616 16.648 1.00 91.88 208 SER A N 1
ATOM 1643 C CA . SER A 1 208 ? -20.415 9.212 17.160 1.00 91.88 208 SER A CA 1
ATOM 1644 C C . SER A 1 208 ? -20.555 7.703 17.365 1.00 91.88 208 SER A C 1
ATOM 1646 O O . SER A 1 208 ? -21.268 7.271 18.266 1.00 91.88 208 SER A O 1
ATOM 1648 N N . GLU A 1 209 ? -19.875 6.895 16.553 1.00 92.94 209 GLU A N 1
ATOM 1649 C CA . GLU A 1 209 ? -19.943 5.432 16.587 1.00 92.94 209 GLU A CA 1
ATOM 1650 C C . GLU A 1 209 ? -18.730 4.791 17.267 1.00 92.94 209 GLU A C 1
ATOM 1652 O O . GLU A 1 209 ? -18.695 3.574 17.423 1.00 92.94 209 GLU A O 1
ATOM 1657 N N . ALA A 1 210 ? -17.737 5.575 17.693 1.00 92.12 210 ALA A N 1
ATOM 1658 C CA . ALA A 1 210 ? -16.483 5.055 18.234 1.00 92.12 210 ALA A CA 1
ATOM 1659 C C . ALA A 1 210 ? -16.671 4.155 19.467 1.00 92.12 210 ALA A C 1
ATOM 1661 O O . ALA A 1 210 ? -15.972 3.152 19.613 1.00 92.12 210 ALA A O 1
ATOM 1662 N N . GLU A 1 211 ? -17.648 4.470 20.322 1.00 92.44 211 GLU A N 1
ATOM 1663 C CA . GLU A 1 211 ? -18.032 3.620 21.455 1.00 92.44 211 GLU A CA 1
ATOM 1664 C C . GLU A 1 211 ? -18.639 2.291 20.964 1.00 92.44 211 GLU A C 1
ATOM 1666 O O . GLU A 1 211 ? -18.204 1.221 21.386 1.00 92.44 211 GLU A O 1
ATOM 1671 N N . GLN A 1 212 ? -19.584 2.345 20.015 1.00 93.50 212 GLN A N 1
ATOM 1672 C CA . GLN A 1 212 ? -20.254 1.163 19.456 1.00 93.50 212 GLN A CA 1
ATOM 1673 C C . GLN A 1 212 ? -19.282 0.241 18.709 1.00 93.50 212 GLN A C 1
ATOM 1675 O O . GLN A 1 212 ? -19.373 -0.979 18.820 1.00 93.50 212 GLN A O 1
ATOM 1680 N N . LEU A 1 213 ? -18.344 0.820 17.960 1.00 93.25 213 LEU A N 1
ATOM 1681 C CA . LEU A 1 213 ? -17.314 0.094 17.219 1.00 93.25 213 LEU A CA 1
ATOM 1682 C C . LEU A 1 213 ? -16.196 -0.442 18.128 1.00 93.25 213 LEU A C 1
ATOM 1684 O O . LEU A 1 213 ? -15.281 -1.092 17.635 1.00 93.25 213 LEU A O 1
ATOM 1688 N N . GLY A 1 214 ? -16.265 -0.190 19.441 1.00 93.31 214 GLY A N 1
ATOM 1689 C CA . GLY A 1 214 ? -15.361 -0.755 20.441 1.00 93.31 214 GLY A CA 1
ATOM 1690 C C . GLY A 1 214 ? -14.040 -0.008 20.620 1.00 93.31 214 GLY A C 1
ATOM 1691 O O . GLY A 1 214 ? -13.204 -0.467 21.397 1.00 93.31 214 GLY A O 1
ATOM 1692 N N . ALA A 1 215 ? -13.836 1.143 19.968 1.00 93.88 215 ALA A N 1
ATOM 1693 C CA . ALA A 1 215 ? -12.563 1.870 20.013 1.00 93.88 215 ALA A CA 1
ATOM 1694 C C . ALA A 1 215 ? -12.186 2.288 21.444 1.00 93.88 215 ALA A C 1
ATOM 1696 O O . ALA A 1 215 ? -11.053 2.078 21.870 1.00 93.88 215 ALA A O 1
ATOM 1697 N N . TYR A 1 216 ? -13.146 2.813 22.213 1.00 94.31 216 TYR A N 1
ATOM 1698 C CA . TYR A 1 216 ? -12.924 3.201 23.614 1.00 94.31 216 TYR A CA 1
ATOM 1699 C C . TYR A 1 216 ? -12.952 2.025 24.590 1.00 94.31 216 TYR A C 1
ATOM 1701 O O . TYR A 1 216 ? -12.457 2.148 25.705 1.00 94.31 216 TYR A O 1
ATOM 1709 N N . LYS A 1 217 ? -13.512 0.880 24.186 1.00 93.38 217 LYS A N 1
ATOM 1710 C CA . LYS A 1 217 ? -13.427 -0.348 24.980 1.00 93.38 217 LYS A CA 1
ATOM 1711 C C . LYS A 1 217 ? -12.007 -0.913 24.938 1.00 93.38 217 LYS A C 1
ATOM 1713 O O . LYS A 1 217 ? -11.495 -1.324 25.972 1.00 93.38 217 LYS A O 1
ATOM 1718 N N . GLU A 1 218 ? -11.395 -0.923 23.754 1.00 92.69 218 GLU A N 1
ATOM 1719 C CA . GLU A 1 218 ? -10.017 -1.390 23.565 1.00 92.69 218 GLU A CA 1
ATOM 1720 C C . GLU A 1 218 ? -8.990 -0.364 24.081 1.00 92.69 218 GLU A C 1
ATOM 1722 O O . GLU A 1 218 ? -7.992 -0.745 24.690 1.00 92.69 218 GLU A O 1
ATOM 1727 N N . PHE A 1 219 ? -9.251 0.935 23.887 1.00 95.19 219 PHE A N 1
ATOM 1728 C CA . PHE A 1 219 ? -8.384 2.032 24.336 1.00 95.19 219 PHE A CA 1
ATOM 1729 C C . PHE A 1 219 ? -9.189 3.138 25.047 1.00 95.19 219 PHE A C 1
ATOM 1731 O O . PHE A 1 219 ? -9.524 4.161 24.431 1.00 95.19 219 PHE A O 1
ATOM 1738 N N . PRO A 1 220 ? -9.508 2.967 26.345 1.00 92.62 220 PRO A N 1
ATOM 1739 C CA . PRO A 1 220 ? -10.263 3.948 27.130 1.00 92.62 220 PRO A CA 1
ATOM 1740 C C . PRO A 1 220 ? -9.628 5.343 27.164 1.00 92.62 220 PRO A C 1
ATOM 1742 O O . PRO A 1 220 ? -10.335 6.349 27.235 1.00 92.62 220 PRO A O 1
ATOM 1745 N N . GLU A 1 221 ? -8.301 5.421 27.054 1.00 91.44 221 GLU A N 1
ATOM 1746 C CA . GLU A 1 221 ? -7.531 6.665 27.010 1.00 91.44 221 GLU A CA 1
ATOM 1747 C C . GLU A 1 221 ? -7.868 7.561 25.810 1.00 91.44 221 GLU A C 1
ATOM 1749 O O . GLU A 1 221 ? -7.577 8.753 25.832 1.00 91.44 221 GLU A O 1
ATOM 1754 N N . LEU A 1 222 ? -8.494 7.024 24.758 1.00 90.19 222 LEU A N 1
ATOM 1755 C CA . LEU A 1 222 ? -8.876 7.807 23.581 1.00 90.19 222 LEU A CA 1
ATOM 1756 C C . LEU A 1 222 ? -10.166 8.614 23.778 1.00 90.19 222 LEU A C 1
ATOM 1758 O O . LEU A 1 222 ? -10.472 9.450 22.924 1.00 90.19 222 LEU A O 1
ATOM 1762 N N . LYS A 1 223 ? -10.911 8.366 24.865 1.00 85.50 223 LYS A N 1
ATOM 1763 C CA . LYS A 1 223 ? -12.173 9.048 25.193 1.00 85.50 223 LYS A CA 1
ATOM 1764 C C . LYS A 1 223 ? -11.955 10.483 25.676 1.00 85.50 223 LYS A C 1
ATOM 1766 O O . LYS A 1 223 ? -12.850 11.316 25.549 1.00 85.50 223 LYS A O 1
ATOM 1771 N N . THR A 1 224 ? -10.778 10.783 26.220 1.00 78.38 224 THR A N 1
ATOM 1772 C CA . THR A 1 224 ? -10.398 12.138 26.620 1.00 78.38 224 THR A CA 1
ATOM 1773 C C . THR A 1 224 ? -9.744 12.871 25.439 1.00 78.38 224 THR A C 1
ATOM 1775 O O . THR A 1 224 ? -8.934 12.284 24.714 1.00 78.38 224 THR A O 1
ATOM 1778 N N . PRO A 1 225 ? -10.080 14.152 25.189 1.00 59.22 225 PRO A N 1
ATOM 1779 C CA . PRO A 1 225 ? -9.352 14.946 24.205 1.00 59.22 225 PRO A CA 1
ATOM 1780 C C . PRO A 1 225 ? -7.876 15.044 24.629 1.00 59.22 225 PRO A C 1
ATOM 1782 O O . PRO A 1 225 ? -7.599 15.103 25.831 1.00 59.22 225 PRO A O 1
ATOM 1785 N N . PRO A 1 226 ? -6.917 15.033 23.680 1.00 55.47 226 PRO A N 1
ATOM 1786 C CA . PRO A 1 226 ? -5.505 15.136 24.023 1.00 55.47 226 PRO A CA 1
ATOM 1787 C C . PRO A 1 226 ? -5.302 16.407 24.845 1.00 55.47 226 PRO A C 1
ATOM 1789 O O . PRO A 1 226 ? -5.777 17.470 24.445 1.00 55.47 226 PRO A O 1
ATOM 1792 N N . ALA A 1 227 ? -4.631 16.289 25.994 1.00 46.69 227 ALA A N 1
ATOM 1793 C CA . ALA A 1 227 ? -4.234 17.438 26.792 1.00 46.69 227 ALA A CA 1
ATOM 1794 C C . ALA A 1 227 ? -3.479 18.408 25.875 1.00 46.69 227 ALA A C 1
ATOM 1796 O O . ALA A 1 227 ? -2.353 18.143 25.459 1.00 46.69 227 ALA A O 1
ATOM 1797 N N . THR A 1 228 ? -4.127 19.506 25.492 1.00 41.78 228 THR A N 1
ATOM 1798 C CA . THR A 1 228 ? -3.462 20.626 24.840 1.00 41.78 228 THR A CA 1
ATOM 1799 C C . THR A 1 228 ? -2.361 21.071 25.784 1.00 41.78 228 THR A C 1
ATOM 1801 O O . THR A 1 228 ? -2.659 21.544 26.880 1.00 41.78 228 THR A O 1
ATOM 1804 N N . ASN A 1 229 ? -1.106 20.864 25.382 1.00 39.81 229 ASN A N 1
ATOM 1805 C CA . ASN A 1 229 ? 0.068 21.337 26.100 1.00 39.81 229 ASN A CA 1
ATOM 1806 C C . ASN A 1 229 ? -0.105 22.826 26.430 1.00 39.81 229 ASN A C 1
ATOM 1808 O O . ASN A 1 229 ? 0.072 23.695 25.578 1.00 39.81 229 ASN A O 1
ATOM 1812 N N . THR A 1 230 ? -0.427 23.114 27.686 1.00 40.91 230 THR A N 1
ATOM 1813 C CA . THR A 1 230 ? -0.375 24.427 28.330 1.00 40.91 230 THR A CA 1
ATOM 1814 C C . THR A 1 230 ? 1.084 24.841 28.542 1.00 40.91 230 THR A C 1
ATOM 1816 O O . THR A 1 230 ? 1.538 24.986 29.671 1.00 40.91 230 THR A O 1
ATOM 1819 N N . LEU A 1 231 ? 1.838 24.988 27.450 1.00 45.50 231 LEU A N 1
ATOM 1820 C CA . LEU A 1 231 ? 3.226 25.474 27.446 1.00 45.50 231 LEU A CA 1
ATOM 1821 C C . LEU A 1 231 ? 3.446 26.652 26.480 1.00 45.50 231 LEU A C 1
ATOM 1823 O O . LEU A 1 231 ? 4.581 26.992 26.179 1.00 45.50 231 LEU A O 1
ATOM 1827 N N . SER A 1 232 ? 2.383 27.316 26.014 1.00 43.66 232 SER A N 1
ATOM 1828 C CA . SER A 1 232 ? 2.492 28.520 25.170 1.00 43.66 232 SER A CA 1
ATOM 1829 C C . SER A 1 232 ? 1.916 29.792 25.808 1.00 43.66 232 SER A C 1
ATOM 1831 O O . SER A 1 232 ? 1.633 30.747 25.093 1.00 43.66 232 SER A O 1
ATOM 1833 N N . ALA A 1 233 ? 1.709 29.820 27.130 1.00 43.22 233 ALA A N 1
ATOM 1834 C CA . ALA A 1 233 ? 1.106 30.967 27.825 1.00 43.22 233 ALA A CA 1
ATOM 1835 C C . ALA A 1 233 ? 1.931 31.511 29.011 1.00 43.22 233 ALA A C 1
ATOM 1837 O O . ALA A 1 233 ? 1.398 32.287 29.799 1.00 43.22 233 ALA A O 1
ATOM 1838 N N . SER A 1 234 ? 3.212 31.141 29.150 1.00 43.91 234 SER A N 1
ATOM 1839 C CA . SER A 1 234 ? 4.096 31.694 30.195 1.00 43.91 234 SER A CA 1
ATOM 1840 C C . SER A 1 234 ? 5.132 32.715 29.709 1.00 43.91 234 SER A C 1
ATOM 1842 O O . SER A 1 234 ? 5.717 33.385 30.551 1.00 43.91 234 SER A O 1
ATOM 1844 N N . ASP A 1 235 ? 5.322 32.913 28.399 1.00 45.56 235 ASP A N 1
ATOM 1845 C CA . ASP A 1 235 ? 6.464 33.701 27.887 1.00 45.56 235 ASP A CA 1
ATOM 1846 C C . ASP A 1 235 ? 6.109 35.093 27.328 1.00 45.56 235 ASP A C 1
ATOM 1848 O O . ASP A 1 235 ? 6.946 35.740 26.707 1.00 45.56 235 ASP A O 1
ATOM 1852 N N . SER A 1 236 ? 4.900 35.618 27.570 1.00 43.97 236 SER A N 1
ATOM 1853 C CA . SER A 1 236 ? 4.537 36.992 27.160 1.00 43.97 236 SER A CA 1
ATOM 1854 C C . SER A 1 236 ? 4.282 37.963 28.317 1.00 43.97 236 SER A C 1
ATOM 1856 O O . SER A 1 236 ? 3.647 38.998 28.121 1.00 43.97 236 SER A O 1
ATOM 1858 N N . ALA A 1 237 ? 4.769 37.660 29.521 1.00 47.09 237 ALA A N 1
ATOM 1859 C CA . ALA A 1 237 ? 4.722 38.579 30.654 1.00 47.09 237 ALA A CA 1
ATOM 1860 C C . ALA A 1 237 ? 6.142 38.919 31.120 1.00 47.09 237 ALA A C 1
ATOM 1862 O O . ALA A 1 237 ? 6.638 38.355 32.090 1.00 47.09 237 ALA A O 1
ATOM 1863 N N . GLY A 1 238 ? 6.792 39.867 30.440 1.00 39.91 238 GLY A N 1
ATOM 1864 C CA . GLY A 1 238 ? 7.979 40.504 31.001 1.00 39.91 238 GLY A CA 1
ATOM 1865 C C . GLY A 1 238 ? 8.938 41.119 29.997 1.00 39.91 238 GLY A C 1
ATOM 1866 O O . GLY A 1 238 ? 10.011 40.573 29.797 1.00 39.91 238 GLY A O 1
ATOM 1867 N N . THR A 1 239 ? 8.615 42.307 29.492 1.00 42.88 239 THR A N 1
ATOM 1868 C CA . THR A 1 239 ? 9.609 43.382 29.348 1.00 42.88 239 THR A CA 1
ATOM 1869 C C . THR A 1 239 ? 8.886 44.725 29.308 1.00 42.88 239 THR A C 1
ATOM 1871 O O . THR A 1 239 ? 8.045 44.981 28.448 1.00 42.88 239 THR A O 1
ATOM 1874 N N . LYS A 1 240 ? 9.182 45.536 30.328 1.00 43.47 240 LYS A N 1
ATOM 1875 C CA . LYS A 1 240 ? 9.082 46.995 30.277 1.00 43.47 240 LYS A CA 1
ATOM 1876 C C . LYS A 1 240 ? 10.107 47.547 29.294 1.00 43.47 240 LYS A C 1
ATOM 1878 O O . LYS A 1 240 ? 11.151 46.874 29.130 1.00 43.47 240 LYS A O 1
#

Sequence (240 aa):
MASPFLLANPGGFGIVPLKTGMKSPRAITIAATLLFLGFFAFYITRPQEPSYKGRTMAQWLSAANRPGNAQSNEYRDSMVAIKAIGTNAIPTLLKYLEARDSTFTLRVNSFLPRTLRLHFNLATAHEKHEWAYLSFADLGKEGLPAVPALGELAKHPNSDTRAWTFSCLYNICPEKQTYQPILTQFLHDQDRILRLDAARTIRNLYPSEAEQLGAYKEFPELKTPPATNTLSASDSAGTK

Foldseek 3Di:
DDDDDDDDDDDPPPPPPPCPPPDPPVVVVVVVVVVVCVVVVVVVPPPDADDDPPAGLLRLLVQLPDVPCVVPVSVVVSLVSLVVCFPVNLVVLLVLLVDADDPVLVVVVVPDDPVVCSVVVSDHSVSSLVSSLVSLLSNQLSNQVNLVVLLVQCVPPDPSSVVSSVSSCVSNVDDPVSVLVSLLSQCPDPDPVSVLVSLVCCCVVPVVCSVVSCSCVSPVVVVDDPPPPPPPPPPPPDDD

Radius of gyration: 32.3 Å; chains: 1; bounding box: 77×126×78 Å

Secondary structure (DSSP, 8-state):
------------------------HHHHHHHHHHHHHHHHHHHHHS-PPPEETTEEHHHHHHHHTSTT-TTSHHHHHHHHHHHHHGGGGHHHHHHHHT----HHHHHHHTTS-HHHHHHTT---HHHHHHHHHHHHHHHGGGGGGGHHHHHHHTT-SSHHHHHHHHHHHHHH---HHHHHHHHHHHHT-SSHHHHHHHHHHHHHH-TTTTTTTTHHHH-GGGGSPP-----SSSSSS---

pLDDT: mean 82.36, std 17.64, range [39.09, 98.19]

InterPro domains:
  IPR011989 Armadillo-like helical [G3DSA:1.25.10.10] (69-225)
  IPR016024 Armadillo-type fold [SSF48371] (130-206)

Organism: Pedosphaera parvula (strain Ellin514) (NCBI:txid320771)